Protein AF-A0A969N3I2-F1 (afdb_monomer_lite)

Sequence (211 aa):
MARRVLAAWGMAAEQVQAIPELNLSDVLVRQLQEQPGLLVIDNVESLLNQAGKWQNPLYQQFLQQWIEVGAQSKLLLTSRERPILEARRTRWYSLKQGLSAAEGAALLRDLGIWGEAAELEALVNQVGGYPLSLMLVAGLLLAEEEPDPQVCYLSRYGNLFQIRGLHRGETKPASSRCLAGVLLAFLQSFSTFWLKSVCFVEPLMLRLRQH

Secondary structure (DSSP, 8-state):
-HHHHHHHTT--HHHHHHS-GGGHHHHHHHHHHHS-EEEEE--GGGGB-TTS-BSSHHHHHHHHHHHHH-TTEEEEEE-SS------TTEEEE-------HHHHHHHHHHTT-B--HHHHHHHHHHTTT-HHHHHHHHHHHHHHHTT--BGGGGGGG--GGG-----TTSPPPTTHHHHHHHHHHHHHH-SS---SSEEEE----------

Structure (mmCIF, N/CA/C/O backbone):
data_AF-A0A969N3I2-F1
#
_entry.id   AF-A0A969N3I2-F1
#
loop_
_atom_site.group_PDB
_atom_site.id
_atom_site.type_symbol
_atom_site.label_atom_id
_atom_site.label_alt_id
_atom_site.label_comp_id
_atom_site.label_asym_id
_atom_site.label_entity_id
_atom_site.label_seq_id
_atom_site.pdbx_PDB_ins_code
_atom_site.Cartn_x
_atom_site.Cartn_y
_atom_site.Cartn_z
_atom_site.occupancy
_atom_site.B_iso_or_equiv
_atom_site.auth_seq_id
_atom_site.auth_comp_id
_atom_site.auth_asym_id
_atom_site.auth_atom_id
_atom_site.pdbx_PDB_model_num
ATOM 1 N N . MET A 1 1 ? -17.154 10.043 7.467 1.00 67.19 1 MET A N 1
ATOM 2 C CA . MET A 1 1 ? -16.660 8.720 7.010 1.00 67.19 1 MET A CA 1
ATOM 3 C C . MET A 1 1 ? -17.455 7.572 7.629 1.00 67.19 1 MET A C 1
ATOM 5 O O . MET A 1 1 ? -18.054 6.830 6.867 1.00 67.19 1 MET A O 1
ATOM 9 N N . ALA A 1 2 ? -17.552 7.474 8.964 1.00 78.31 2 ALA A N 1
ATOM 10 C CA . ALA A 1 2 ? -18.275 6.399 9.667 1.00 78.31 2 ALA A CA 1
ATOM 11 C C . ALA A 1 2 ? -19.700 6.141 9.142 1.00 78.31 2 ALA A C 1
ATOM 13 O O . ALA A 1 2 ? -20.037 5.013 8.813 1.00 78.31 2 ALA A O 1
ATOM 14 N N . ARG A 1 3 ? -20.502 7.194 8.937 1.00 86.12 3 ARG A N 1
ATOM 15 C CA . ARG A 1 3 ? -21.862 7.076 8.375 1.00 86.12 3 ARG A CA 1
ATOM 16 C C . ARG A 1 3 ? -21.910 6.382 7.009 1.00 86.12 3 ARG A C 1
ATOM 18 O O . ARG A 1 3 ? -22.778 5.554 6.773 1.00 86.12 3 ARG A O 1
ATOM 25 N N . ARG A 1 4 ? -20.955 6.675 6.118 1.00 83.06 4 ARG A N 1
ATOM 26 C CA . ARG A 1 4 ? -20.873 6.020 4.800 1.00 83.06 4 ARG A CA 1
ATOM 27 C C . ARG A 1 4 ? -20.579 4.527 4.935 1.00 83.06 4 ARG A C 1
ATOM 29 O O . ARG A 1 4 ? -21.131 3.744 4.176 1.00 83.06 4 ARG A O 1
ATOM 36 N N . VAL A 1 5 ? -19.733 4.153 5.894 1.00 81.69 5 VAL A N 1
ATOM 37 C CA . VAL A 1 5 ? -19.396 2.750 6.173 1.00 81.69 5 VAL A CA 1
ATOM 38 C C . VAL A 1 5 ? -20.607 2.011 6.746 1.00 81.69 5 VAL A C 1
ATOM 40 O O . VAL A 1 5 ? -20.968 0.962 6.232 1.00 81.69 5 VAL A O 1
ATOM 43 N N . LEU A 1 6 ? -21.293 2.599 7.733 1.00 86.06 6 LEU A N 1
ATOM 44 C CA . LEU A 1 6 ? -22.510 2.022 8.316 1.00 86.06 6 LEU A CA 1
ATOM 45 C C . LEU A 1 6 ? -23.614 1.820 7.266 1.00 86.06 6 LEU A C 1
ATOM 47 O O . LEU A 1 6 ? -24.240 0.765 7.230 1.00 86.06 6 LEU A O 1
ATOM 51 N N . ALA A 1 7 ? -23.808 2.795 6.372 1.00 85.62 7 ALA A N 1
ATOM 52 C CA . ALA A 1 7 ? -24.753 2.669 5.264 1.00 85.62 7 ALA A CA 1
ATOM 53 C C . ALA A 1 7 ? -24.346 1.563 4.273 1.00 85.62 7 ALA A C 1
ATOM 55 O O . ALA A 1 7 ? -25.189 0.786 3.833 1.00 85.62 7 ALA A O 1
ATOM 56 N N . ALA A 1 8 ? -23.053 1.447 3.949 1.00 82.94 8 ALA A N 1
ATOM 57 C CA . ALA A 1 8 ? -22.543 0.385 3.079 1.00 82.94 8 ALA A CA 1
ATOM 58 C C . ALA A 1 8 ? -22.698 -1.020 3.690 1.00 82.94 8 ALA A C 1
ATOM 60 O O . ALA A 1 8 ? -22.804 -1.996 2.953 1.00 82.94 8 ALA A O 1
ATOM 61 N N . TRP A 1 9 ? -22.761 -1.126 5.019 1.00 83.06 9 TRP A N 1
ATOM 62 C CA . TRP A 1 9 ? -23.069 -2.365 5.741 1.00 83.06 9 TRP A CA 1
ATOM 63 C C . TRP A 1 9 ? -24.570 -2.620 5.930 1.00 83.06 9 TRP A C 1
ATOM 65 O O . TRP A 1 9 ? -24.957 -3.510 6.681 1.00 83.06 9 TRP A O 1
ATOM 75 N N . GLY A 1 10 ? -25.423 -1.878 5.220 1.00 84.38 10 GLY A N 1
ATOM 76 C CA . GLY A 1 10 ? -26.860 -2.143 5.155 1.00 84.38 10 GLY A CA 1
ATOM 77 C C . GLY A 1 10 ? -27.687 -1.468 6.246 1.00 84.38 10 GLY A C 1
ATOM 78 O O . GLY A 1 10 ? -28.882 -1.739 6.348 1.00 84.38 10 GLY A O 1
ATOM 79 N N . MET A 1 11 ? -27.099 -0.573 7.046 1.00 87.50 11 MET A N 1
ATOM 80 C CA . MET A 1 11 ? -27.869 0.245 7.984 1.00 87.50 11 MET A CA 1
ATOM 81 C C . MET A 1 11 ? -28.681 1.298 7.219 1.00 87.50 11 MET A C 1
ATOM 83 O O . MET A 1 11 ? -28.147 1.989 6.347 1.00 87.50 11 MET A O 1
ATOM 87 N N . ALA A 1 12 ? -29.969 1.437 7.548 1.00 91.00 12 ALA A N 1
ATOM 88 C CA . ALA A 1 12 ? -30.860 2.367 6.856 1.00 91.00 12 ALA A CA 1
ATOM 89 C C . ALA A 1 12 ? -30.370 3.819 6.993 1.00 91.00 12 ALA A C 1
ATOM 91 O O . ALA A 1 12 ? -29.870 4.218 8.048 1.00 91.00 12 ALA A O 1
ATOM 92 N N . ALA A 1 13 ? -30.525 4.629 5.943 1.00 87.69 13 ALA A N 1
ATOM 93 C CA . ALA A 1 13 ? -29.983 5.988 5.897 1.00 87.69 13 ALA A CA 1
ATOM 94 C C . ALA A 1 13 ? -30.512 6.869 7.042 1.00 87.69 13 ALA A C 1
ATOM 96 O O . ALA A 1 13 ? -29.755 7.642 7.630 1.00 87.69 13 ALA A O 1
ATOM 97 N N . GLU A 1 14 ? -31.784 6.707 7.402 1.00 90.75 14 GLU A N 1
ATOM 98 C CA . GLU A 1 14 ? -32.447 7.421 8.492 1.00 90.75 14 GLU A CA 1
ATOM 99 C C . GLU A 1 14 ? -31.851 7.030 9.849 1.00 90.75 14 GLU A C 1
ATOM 101 O O . GLU A 1 14 ? -31.557 7.896 10.673 1.00 90.75 14 GLU A O 1
ATOM 106 N N . GLN A 1 15 ? -31.598 5.733 10.059 1.00 89.44 15 GLN A N 1
ATOM 107 C CA . GLN A 1 15 ? -30.940 5.231 11.267 1.00 89.44 15 GLN A CA 1
ATOM 108 C C . GLN A 1 15 ? -29.519 5.780 11.366 1.00 89.44 15 GLN A C 1
ATOM 110 O O . GLN A 1 15 ? -29.132 6.304 12.406 1.00 89.44 15 GLN A O 1
ATOM 115 N N . VAL A 1 16 ? -28.763 5.730 10.265 1.00 89.50 16 VAL A N 1
ATOM 116 C CA . VAL A 1 16 ? -27.394 6.245 10.214 1.00 89.50 16 VAL A CA 1
ATOM 117 C C . VAL A 1 16 ? -27.353 7.738 10.513 1.00 89.50 16 VAL A C 1
ATOM 119 O O . VAL A 1 16 ? -26.440 8.171 11.210 1.00 89.50 16 VAL A O 1
ATOM 122 N N . GLN A 1 17 ? -28.296 8.537 10.002 1.00 90.12 17 GLN A N 1
ATOM 123 C CA . GLN A 1 17 ? -28.371 9.982 10.254 1.00 90.12 17 GLN A CA 1
ATOM 124 C C . GLN A 1 17 ? -28.786 10.311 11.694 1.00 90.12 17 GLN A C 1
ATOM 126 O O . GLN A 1 17 ? -28.259 11.261 12.271 1.00 90.12 17 GLN A O 1
ATOM 131 N N . ALA A 1 18 ? -29.648 9.494 12.302 1.00 92.62 18 ALA A N 1
ATOM 132 C CA . ALA A 1 18 ? -30.102 9.681 13.678 1.00 92.62 18 ALA A CA 1
ATOM 133 C C . ALA A 1 18 ? -29.013 9.421 14.737 1.00 92.62 18 ALA A C 1
ATOM 135 O O . ALA A 1 18 ? -29.158 9.869 15.874 1.00 92.62 18 ALA A O 1
ATOM 136 N N . ILE A 1 19 ? -27.918 8.726 14.396 1.00 90.12 19 ILE A N 1
ATOM 137 C CA . ILE A 1 19 ? -26.820 8.473 15.342 1.00 90.12 19 ILE A CA 1
ATOM 138 C C . ILE A 1 19 ? -26.131 9.803 15.702 1.00 90.12 19 ILE A C 1
ATOM 140 O O . ILE A 1 19 ? -25.622 10.487 14.802 1.00 90.12 19 ILE A O 1
ATOM 144 N N . PRO A 1 20 ? -26.059 10.178 16.995 1.00 89.38 20 PRO A N 1
ATOM 145 C CA . PRO A 1 20 ? -25.274 11.326 17.436 1.00 89.38 20 PRO A CA 1
ATOM 146 C C . PRO A 1 20 ? -23.802 11.154 17.065 1.00 89.38 20 PRO A C 1
ATOM 148 O O . PRO A 1 20 ? -23.267 10.054 17.166 1.00 89.38 20 PRO A O 1
ATOM 151 N N . GLU A 1 21 ? -23.123 12.236 16.682 1.00 82.94 21 GLU A N 1
ATOM 152 C CA . GLU A 1 21 ? -21.722 12.171 16.231 1.00 82.94 21 GLU A CA 1
ATOM 153 C C . GLU A 1 21 ? -20.802 11.502 17.268 1.00 82.94 21 GLU A C 1
ATOM 155 O O . GLU A 1 21 ? -19.953 10.689 16.913 1.00 82.94 21 GLU A O 1
ATOM 160 N N . LEU A 1 22 ? -21.048 11.770 18.555 1.00 83.44 22 LEU A N 1
ATOM 161 C CA . LEU A 1 22 ? -20.322 11.189 19.690 1.00 83.44 22 LEU A CA 1
ATOM 162 C C . LEU A 1 22 ? -20.496 9.667 19.827 1.00 83.44 22 LEU A C 1
ATOM 164 O O . LEU A 1 22 ? -19.649 9.022 20.427 1.00 83.44 22 LEU A O 1
ATOM 168 N N . ASN A 1 23 ? -21.560 9.095 19.256 1.00 87.19 23 ASN A N 1
ATOM 169 C CA . ASN A 1 23 ? -21.879 7.668 19.358 1.00 87.19 23 ASN A CA 1
ATOM 170 C C . ASN A 1 23 ? -21.481 6.885 18.095 1.00 87.19 23 ASN A C 1
ATOM 172 O O . ASN A 1 23 ? -21.647 5.666 18.044 1.00 87.19 23 ASN A O 1
ATOM 176 N N . LE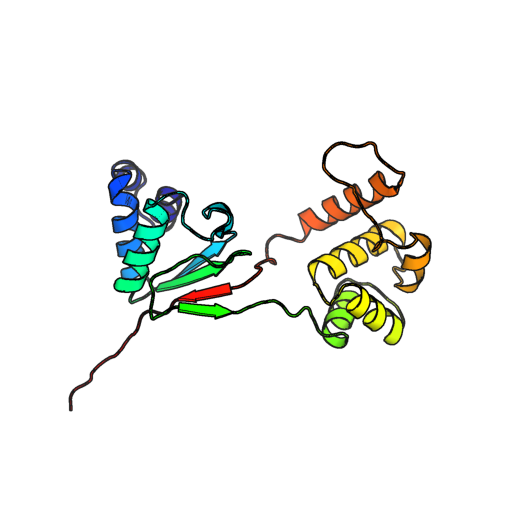U A 1 24 ? -20.988 7.558 17.046 1.00 85.50 24 LEU A N 1
ATOM 177 C CA . LEU A 1 24 ? -20.649 6.898 15.781 1.00 85.50 24 LEU A CA 1
ATOM 178 C C . LEU A 1 24 ? -19.523 5.874 15.934 1.00 85.50 24 LEU A C 1
ATOM 180 O O . LEU A 1 24 ? -19.566 4.845 15.260 1.00 85.50 24 LEU A O 1
ATOM 184 N N . SER A 1 25 ? -18.532 6.141 16.791 1.00 83.62 25 SER A N 1
ATOM 185 C CA . SER A 1 25 ? -17.437 5.205 17.069 1.00 83.62 25 SER A CA 1
ATOM 186 C C . SER A 1 25 ? -17.969 3.901 17.650 1.00 83.62 25 SER A C 1
ATOM 188 O O . SER A 1 25 ? -17.662 2.835 17.124 1.00 83.62 25 SER A O 1
ATOM 190 N N . ASP A 1 26 ? -18.837 3.987 18.656 1.00 86.25 26 ASP A N 1
ATOM 191 C CA . ASP A 1 26 ? -19.381 2.826 19.358 1.00 86.25 26 ASP A CA 1
ATOM 192 C C . ASP A 1 26 ? -20.229 1.954 18.429 1.00 86.25 26 ASP A C 1
ATOM 194 O O . ASP A 1 26 ? -20.102 0.728 18.420 1.00 86.25 26 ASP A O 1
ATOM 198 N N . VAL A 1 27 ? -21.079 2.580 17.607 1.00 88.06 27 VAL A N 1
ATOM 199 C CA . VAL A 1 27 ? -21.900 1.855 16.627 1.00 88.06 27 VAL A CA 1
ATOM 200 C C . VAL A 1 27 ? -21.018 1.178 15.579 1.00 88.06 27 VAL A C 1
ATOM 202 O O . VAL A 1 27 ? -21.249 0.018 15.241 1.00 88.06 27 VAL A O 1
ATOM 205 N N . LEU A 1 28 ? -19.981 1.867 15.094 1.00 86.94 28 LEU A N 1
ATOM 206 C CA . LEU A 1 28 ? -19.048 1.305 14.120 1.00 86.94 28 LEU A CA 1
ATOM 207 C C . LEU A 1 28 ? -18.261 0.123 14.700 1.00 86.94 28 LEU A C 1
ATOM 209 O O . LEU A 1 28 ? -18.103 -0.891 14.023 1.00 86.94 28 LEU A O 1
ATOM 213 N N . VAL A 1 29 ? -17.818 0.221 15.956 1.00 87.12 29 VAL A N 1
ATOM 214 C CA . VAL A 1 29 ? -17.147 -0.875 16.665 1.00 87.12 29 VAL A CA 1
ATOM 215 C C . VAL A 1 29 ? -18.076 -2.077 16.802 1.00 87.12 29 VAL A C 1
ATOM 217 O O . VAL A 1 29 ? -17.659 -3.179 16.462 1.00 87.12 29 VAL A O 1
ATOM 220 N N . ARG A 1 30 ? -19.339 -1.891 17.210 1.00 86.12 30 ARG A N 1
ATOM 221 C CA . ARG A 1 30 ? -20.311 -2.998 17.305 1.00 86.12 30 ARG A CA 1
ATOM 222 C C . ARG A 1 30 ? -20.517 -3.705 15.970 1.00 86.12 30 ARG A C 1
ATOM 224 O O . ARG A 1 30 ? -20.457 -4.927 15.912 1.00 86.12 30 ARG A O 1
ATOM 231 N N . GLN A 1 31 ? -20.675 -2.949 14.886 1.00 85.44 31 GLN A N 1
ATOM 232 C CA . GLN A 1 31 ? -20.799 -3.542 13.551 1.00 85.44 31 GLN A CA 1
ATOM 233 C C . GLN A 1 31 ? -19.555 -4.355 13.163 1.00 85.44 31 GLN A C 1
ATOM 235 O O . GLN A 1 31 ? -19.669 -5.466 12.649 1.00 85.44 31 GLN A O 1
ATOM 240 N N . LEU A 1 32 ? -18.361 -3.855 13.494 1.00 84.38 32 LEU A N 1
ATOM 241 C CA . LEU A 1 32 ? -17.099 -4.574 13.303 1.00 84.38 32 LEU A CA 1
ATOM 242 C C . LEU A 1 32 ? -16.957 -5.822 14.196 1.00 84.38 32 LEU A C 1
ATOM 244 O O . LEU A 1 32 ? -16.134 -6.688 13.897 1.00 84.38 32 LEU A O 1
ATOM 248 N N . GLN A 1 33 ? -17.706 -5.935 15.294 1.00 84.75 33 GLN A N 1
ATOM 249 C CA . GLN A 1 33 ? -17.711 -7.133 16.142 1.00 84.75 33 GLN A CA 1
ATOM 250 C C . GLN A 1 33 ? -18.630 -8.232 15.613 1.00 84.75 33 GLN A C 1
ATOM 252 O O . GLN A 1 33 ? -18.349 -9.410 15.821 1.00 84.75 33 GLN A O 1
ATOM 257 N N . GLU A 1 34 ? -19.732 -7.854 14.973 1.00 83.06 34 GLU A N 1
ATOM 258 C CA . GLU A 1 34 ? -20.754 -8.785 14.491 1.00 83.06 34 GLU A CA 1
ATOM 259 C C . GLU A 1 34 ? -20.384 -9.400 13.133 1.00 83.06 34 GLU A C 1
ATOM 261 O O . GLU A 1 34 ? -20.818 -10.505 12.812 1.00 83.06 34 GLU A O 1
ATOM 266 N N . GLN A 1 35 ? -19.555 -8.706 12.350 1.00 76.44 35 GLN A N 1
ATOM 267 C CA . GLN A 1 35 ? -19.238 -9.059 10.968 1.00 76.44 35 GLN A CA 1
ATOM 268 C C . GLN A 1 35 ? -17.753 -9.439 10.823 1.00 76.44 35 GLN A C 1
ATOM 270 O O . GLN A 1 35 ? -16.881 -8.616 11.127 1.00 76.44 35 GLN A O 1
ATOM 275 N N . PRO A 1 36 ? -17.416 -10.641 10.314 1.00 82.38 36 PRO A N 1
ATOM 276 C CA . PRO A 1 36 ? -16.048 -10.929 9.917 1.00 82.38 36 PRO A CA 1
ATOM 277 C C . PRO A 1 36 ? -15.668 -10.070 8.709 1.00 82.38 36 PRO A C 1
ATOM 279 O O . PRO A 1 36 ? -16.330 -10.096 7.674 1.00 82.38 36 PRO A O 1
ATOM 282 N N . GLY A 1 37 ? -14.589 -9.302 8.828 1.00 80.62 37 GLY A N 1
ATOM 283 C CA . GLY A 1 37 ? -14.186 -8.377 7.772 1.00 80.62 37 GLY A CA 1
ATOM 284 C C . GLY A 1 37 ? -12.810 -7.767 7.993 1.00 80.62 37 GLY A C 1
ATOM 285 O O . GLY A 1 37 ? -12.292 -7.760 9.109 1.00 80.62 37 GLY A O 1
ATOM 286 N N . LEU A 1 38 ? -12.216 -7.258 6.914 1.00 85.44 38 LEU A N 1
ATOM 287 C CA . LEU A 1 38 ? -10.973 -6.491 6.944 1.00 85.44 38 LEU A CA 1
ATOM 288 C C . LEU A 1 38 ? -11.300 -5.014 6.722 1.00 85.44 38 LEU A C 1
ATOM 290 O O . LEU A 1 38 ? -11.726 -4.634 5.634 1.00 85.44 38 LEU A O 1
ATOM 294 N N . LEU A 1 39 ? -11.080 -4.181 7.738 1.00 84.69 39 LEU A N 1
ATOM 295 C CA . LEU A 1 39 ? -11.126 -2.731 7.587 1.00 84.69 39 LEU A CA 1
ATOM 296 C C . LEU A 1 39 ? -9.719 -2.230 7.258 1.00 84.69 39 LEU A C 1
ATOM 298 O O . LEU A 1 39 ? -8.790 -2.451 8.031 1.00 84.69 39 LEU A O 1
ATOM 302 N N . VAL A 1 40 ? -9.565 -1.555 6.120 1.00 86.81 40 VAL A N 1
ATOM 303 C CA . VAL A 1 40 ? -8.308 -0.908 5.726 1.00 86.81 40 VAL A CA 1
ATOM 304 C C . VAL A 1 40 ? -8.468 0.599 5.881 1.00 86.81 40 VAL A C 1
ATOM 306 O O . VAL A 1 40 ? -9.376 1.188 5.296 1.00 86.81 40 VAL A O 1
ATOM 309 N N . ILE A 1 41 ? -7.599 1.217 6.676 1.00 86.25 41 ILE A N 1
ATOM 310 C CA . ILE A 1 41 ? -7.512 2.671 6.810 1.00 86.25 41 ILE A CA 1
ATOM 311 C C . ILE A 1 41 ? -6.178 3.097 6.226 1.00 86.25 41 ILE A C 1
ATOM 313 O O . ILE A 1 41 ? -5.125 2.800 6.797 1.00 86.25 41 ILE A O 1
ATOM 317 N N . ASP A 1 42 ? -6.257 3.787 5.094 1.00 86.50 42 ASP A N 1
ATOM 318 C CA . ASP A 1 42 ? -5.084 4.299 4.409 1.00 86.50 42 ASP A CA 1
ATOM 319 C C . ASP A 1 42 ? -4.707 5.712 4.842 1.00 86.50 42 ASP A C 1
ATOM 321 O O . ASP A 1 42 ? -5.567 6.511 5.222 1.00 86.50 42 ASP A O 1
ATOM 325 N N . ASN A 1 43 ? -3.410 6.009 4.758 1.00 87.62 43 ASN A N 1
ATOM 326 C CA . ASN A 1 43 ? -2.830 7.327 4.964 1.00 87.62 43 ASN A CA 1
ATOM 327 C C . ASN A 1 43 ? -3.156 7.896 6.358 1.00 87.62 43 ASN A C 1
ATOM 329 O O . ASN A 1 43 ? -3.580 9.050 6.512 1.00 87.62 43 ASN A O 1
ATOM 333 N N . VAL A 1 44 ? -2.992 7.060 7.389 1.00 89.31 44 VAL A N 1
ATOM 334 C CA . VAL A 1 44 ? -3.302 7.394 8.788 1.00 89.31 44 VAL A CA 1
ATOM 335 C C . VAL A 1 44 ? -2.486 8.581 9.280 1.00 89.31 44 VAL A C 1
ATOM 337 O O . VAL A 1 44 ? -2.964 9.308 10.147 1.00 89.31 44 VAL A O 1
ATOM 340 N N . GLU A 1 45 ? -1.317 8.854 8.703 1.00 88.12 45 GLU A N 1
ATOM 341 C CA . GLU A 1 45 ? -0.504 10.018 9.046 1.00 88.12 45 GLU A CA 1
ATOM 342 C C . GLU A 1 45 ? -1.248 11.347 8.935 1.00 88.12 45 GLU A C 1
ATOM 344 O O . GLU A 1 45 ? -0.985 12.271 9.701 1.00 88.12 45 GLU A O 1
ATOM 349 N N . SER A 1 46 ? -2.237 11.427 8.041 1.00 88.62 46 SER A N 1
ATOM 350 C CA . SER A 1 46 ? -3.093 12.607 7.893 1.00 88.62 46 SER A CA 1
ATOM 351 C C . SER A 1 46 ? -3.908 12.917 9.154 1.00 88.62 46 SER A C 1
ATOM 353 O O . SER A 1 46 ? -4.326 14.056 9.358 1.00 88.62 46 SER A O 1
ATOM 355 N N . LEU A 1 47 ? -4.105 11.916 10.016 1.00 89.81 47 LEU A N 1
ATOM 356 C CA . LEU A 1 47 ? -4.818 12.000 11.289 1.00 89.81 47 LEU A CA 1
ATOM 357 C C . LEU A 1 47 ? -3.873 12.208 12.482 1.00 89.81 47 LEU A C 1
ATOM 359 O O . LEU A 1 47 ? -4.337 12.383 13.613 1.00 89.81 47 LEU A O 1
ATOM 363 N N . LEU A 1 48 ? -2.559 12.188 12.247 1.00 89.56 48 LEU A N 1
ATOM 364 C CA . LEU A 1 48 ? -1.522 12.293 13.266 1.00 89.56 48 LEU A CA 1
ATOM 365 C C . LEU A 1 48 ? -0.816 13.643 13.180 1.00 89.56 48 LEU A C 1
ATOM 367 O O . LEU A 1 48 ? -0.736 14.262 12.124 1.00 89.56 48 LEU A O 1
ATOM 371 N N . ASN A 1 49 ? -0.294 14.121 14.301 1.00 88.44 49 ASN A N 1
ATOM 372 C CA . ASN A 1 49 ? 0.696 15.186 14.288 1.00 88.44 49 ASN A CA 1
ATOM 373 C C . ASN A 1 49 ? 2.097 14.611 14.005 1.00 88.44 49 ASN A C 1
ATOM 375 O O . ASN A 1 49 ? 2.296 13.397 13.979 1.00 88.44 49 ASN A O 1
ATOM 379 N N . GLN A 1 50 ? 3.096 15.484 13.861 1.00 82.19 50 GLN A N 1
ATOM 380 C CA . GLN A 1 50 ? 4.487 15.084 13.589 1.00 82.19 50 GLN A CA 1
ATOM 381 C C . GLN A 1 50 ? 5.106 14.179 14.671 1.00 82.19 50 GLN A C 1
ATOM 383 O O . GLN A 1 50 ? 6.090 13.496 14.414 1.00 82.19 50 GLN A O 1
ATOM 388 N N . ALA A 1 51 ? 4.531 14.153 15.878 1.00 85.38 51 ALA A N 1
ATOM 389 C CA . ALA A 1 51 ? 4.950 13.269 16.962 1.00 85.38 51 ALA A CA 1
ATOM 390 C C . ALA A 1 51 ? 4.204 11.917 16.964 1.00 85.38 51 ALA A C 1
ATOM 392 O O . ALA A 1 51 ? 4.342 11.150 17.914 1.00 85.38 51 ALA A O 1
ATOM 393 N N . GLY A 1 52 ? 3.378 11.632 15.949 1.00 83.88 52 GLY A N 1
ATOM 394 C CA . GLY A 1 52 ? 2.588 10.402 15.854 1.00 83.88 52 GLY A CA 1
ATOM 395 C C . GLY A 1 52 ? 1.388 10.349 16.807 1.00 83.88 52 GLY A C 1
ATOM 396 O O . GLY A 1 52 ? 0.818 9.276 17.011 1.00 83.88 52 GLY A O 1
ATOM 397 N N . LYS A 1 53 ? 0.998 11.480 17.415 1.00 88.31 53 LYS A N 1
ATOM 398 C CA . LYS A 1 53 ? -0.207 11.572 18.255 1.00 88.31 53 LYS A CA 1
ATOM 399 C C . LYS A 1 53 ? -1.418 11.933 17.410 1.00 88.31 53 LYS A C 1
ATOM 401 O O . LYS A 1 53 ? -1.319 12.756 16.504 1.00 88.31 53 LYS A O 1
ATOM 406 N N . TRP A 1 54 ? -2.566 11.377 17.764 1.00 89.44 54 TRP A N 1
ATOM 407 C CA . TRP A 1 54 ? -3.842 11.676 17.124 1.00 89.44 54 TRP A CA 1
ATOM 408 C C . TRP A 1 54 ? -4.197 13.156 17.256 1.00 89.44 54 TRP A C 1
ATOM 410 O O . TRP A 1 54 ? -4.192 13.707 18.356 1.00 89.44 54 TRP A O 1
ATOM 420 N N . GLN A 1 55 ? -4.515 13.799 16.132 1.00 89.62 55 GLN A N 1
ATOM 421 C CA . GLN A 1 55 ? -4.981 15.188 16.119 1.00 89.62 55 GLN A CA 1
ATOM 422 C C . GLN A 1 55 ? -6.424 15.301 16.627 1.00 89.62 55 GLN A C 1
ATOM 424 O O . GLN A 1 55 ? -6.786 16.292 17.254 1.00 89.62 55 GLN A O 1
ATOM 429 N N . ASN A 1 56 ? -7.242 14.273 16.375 1.00 87.38 56 ASN A N 1
ATOM 430 C CA . ASN A 1 56 ? -8.603 14.168 16.887 1.00 87.38 56 ASN A CA 1
ATOM 431 C C . ASN A 1 56 ? -8.722 12.925 17.797 1.00 87.38 56 ASN A C 1
ATOM 433 O O . ASN A 1 56 ? -8.547 11.804 17.304 1.00 87.38 56 ASN A O 1
ATOM 437 N N . PRO A 1 57 ? -9.053 13.103 19.093 1.00 84.50 57 PRO A N 1
ATOM 438 C CA . PRO A 1 57 ? -9.200 12.008 20.053 1.00 84.50 57 PRO A CA 1
ATOM 439 C C . PRO A 1 57 ? -10.215 10.933 19.650 1.00 84.50 57 PRO A C 1
ATOM 441 O O . PRO A 1 57 ? -10.046 9.782 20.039 1.00 84.50 57 PRO A O 1
ATOM 444 N N . LEU A 1 58 ? -11.230 11.265 18.843 1.00 83.06 58 LEU A N 1
ATOM 445 C CA . LEU A 1 58 ? -12.252 10.305 18.410 1.00 83.06 58 LEU A CA 1
ATOM 446 C C . LEU A 1 58 ? -11.656 9.144 17.600 1.00 83.06 58 LEU A C 1
ATOM 448 O O . LEU A 1 58 ? -12.104 8.008 17.734 1.00 83.06 58 LEU A O 1
ATOM 452 N N . TYR A 1 59 ? -10.616 9.396 16.794 1.00 86.44 59 TYR A N 1
ATOM 453 C CA . TYR A 1 59 ? -9.932 8.324 16.060 1.00 86.44 59 TYR A CA 1
ATOM 454 C C . TYR A 1 59 ? -9.145 7.413 16.996 1.00 86.44 59 TYR A C 1
ATOM 456 O O . TYR A 1 59 ? -9.177 6.194 16.839 1.00 86.44 59 TYR A O 1
ATOM 464 N N . GLN A 1 60 ? -8.478 7.997 17.993 1.00 86.00 60 GLN A N 1
ATOM 465 C CA . GLN A 1 60 ? -7.773 7.225 19.007 1.00 86.00 60 GLN A CA 1
ATOM 466 C C . GLN A 1 60 ? -8.743 6.340 19.792 1.00 86.00 60 GLN A C 1
ATOM 468 O O . GLN A 1 60 ? -8.482 5.150 19.944 1.00 86.00 60 GLN A O 1
ATOM 473 N N . GLN A 1 61 ? -9.866 6.908 20.239 1.00 85.12 61 GLN A N 1
ATOM 474 C CA . GLN A 1 61 ? -10.898 6.196 20.990 1.00 85.12 61 GLN A CA 1
ATOM 475 C C . GLN A 1 61 ? -11.491 5.049 20.177 1.00 85.12 61 GLN A C 1
ATOM 477 O O . GLN A 1 61 ? -11.512 3.926 20.664 1.00 85.12 61 GLN A O 1
ATOM 482 N N . PHE A 1 62 ? -11.883 5.295 18.924 1.00 86.94 62 PHE A N 1
ATOM 483 C CA . PHE A 1 62 ? -12.386 4.248 18.033 1.00 86.94 62 PHE A CA 1
ATOM 484 C C . PHE A 1 62 ? -11.401 3.074 17.907 1.00 86.94 62 PHE A C 1
ATOM 486 O O . PHE A 1 62 ? -11.787 1.915 18.053 1.00 86.94 62 PHE A O 1
ATOM 493 N N . LEU A 1 63 ? -10.119 3.366 17.663 1.00 86.88 63 LEU A N 1
ATOM 494 C CA . LEU A 1 63 ? -9.097 2.331 17.511 1.00 86.88 63 LEU A CA 1
ATOM 495 C C . LEU A 1 63 ? -8.842 1.578 18.815 1.00 86.88 63 LEU A C 1
ATOM 497 O O . LEU A 1 63 ? -8.725 0.357 18.787 1.00 86.88 63 LEU A O 1
ATOM 501 N N . GLN A 1 64 ? -8.771 2.284 19.945 1.00 85.19 64 GLN A N 1
ATOM 502 C CA . GLN A 1 64 ? -8.604 1.670 21.263 1.00 85.19 64 GLN A CA 1
ATOM 503 C C . GLN A 1 64 ? -9.787 0.757 21.600 1.00 85.19 64 GLN A C 1
ATOM 505 O O . GLN A 1 64 ? -9.575 -0.411 21.919 1.00 85.19 64 GLN A O 1
ATOM 510 N N . GLN A 1 65 ? -11.018 1.241 21.424 1.00 85.06 65 GLN A N 1
ATOM 511 C CA . GLN A 1 65 ? -12.233 0.451 21.622 1.00 85.06 65 GLN A CA 1
ATOM 512 C C . GLN A 1 65 ? -12.228 -0.800 20.740 1.00 85.06 65 GLN A C 1
ATOM 514 O O . GLN A 1 65 ? -12.436 -1.907 21.231 1.00 85.06 65 GLN A O 1
ATOM 519 N N . TRP A 1 66 ? -11.929 -0.659 19.445 1.00 86.00 66 TRP A N 1
ATOM 520 C CA . TRP A 1 66 ? -11.865 -1.801 18.537 1.00 86.00 66 TRP A CA 1
ATOM 521 C C . TRP A 1 66 ? -10.777 -2.810 18.937 1.00 86.00 66 TRP A C 1
ATOM 523 O O . TRP A 1 66 ? -11.024 -4.013 18.921 1.00 86.00 66 TRP A O 1
ATOM 533 N N . ILE A 1 67 ? -9.593 -2.351 19.350 1.00 82.38 67 ILE A N 1
ATOM 534 C CA . ILE A 1 67 ? -8.490 -3.215 19.810 1.00 82.38 67 ILE A CA 1
ATOM 535 C C . ILE A 1 67 ? -8.902 -4.061 21.019 1.00 82.38 67 ILE A C 1
ATOM 537 O O . ILE A 1 67 ? -8.501 -5.224 21.132 1.00 82.38 67 ILE A O 1
ATOM 541 N N . GLU A 1 68 ? -9.678 -3.478 21.929 1.00 80.56 68 GLU A N 1
ATOM 542 C CA . GLU A 1 68 ? -10.150 -4.153 23.134 1.00 80.56 68 GLU A CA 1
ATOM 543 C C . GLU A 1 68 ? -11.213 -5.210 22.822 1.00 80.56 68 GLU A C 1
ATOM 545 O O . GLU A 1 68 ? -11.194 -6.291 23.416 1.00 80.56 68 GLU A O 1
ATOM 550 N N . VAL A 1 69 ? -12.116 -4.927 21.877 1.00 77.56 69 VAL A N 1
ATOM 551 C CA . VAL A 1 69 ? -13.377 -5.675 21.747 1.00 77.56 69 VAL A CA 1
ATOM 552 C C . VAL A 1 69 ? -13.605 -6.355 20.386 1.00 77.56 69 VAL A C 1
ATOM 554 O O . VAL A 1 69 ? -14.557 -7.121 20.242 1.00 77.56 69 VAL A O 1
ATOM 557 N N . GLY A 1 70 ? -12.756 -6.116 19.385 1.00 63.66 70 GLY A N 1
ATOM 558 C CA . GLY A 1 70 ? -12.985 -6.409 17.962 1.00 63.66 70 GLY A CA 1
ATOM 559 C C . GLY A 1 70 ? -12.892 -7.875 17.527 1.00 63.66 70 GLY A C 1
ATOM 560 O O . GLY A 1 70 ? -12.253 -8.156 16.533 1.00 63.66 70 GLY A O 1
ATOM 561 N N . ALA A 1 71 ? -13.516 -8.823 18.225 1.00 66.94 71 ALA A N 1
ATOM 562 C CA . ALA A 1 71 ? -13.259 -10.268 18.125 1.00 66.94 71 ALA A CA 1
ATOM 563 C C . ALA A 1 71 ? -13.383 -10.950 16.735 1.00 66.94 71 ALA A C 1
ATOM 565 O O . ALA A 1 71 ? -12.829 -12.038 16.574 1.00 66.94 71 ALA A O 1
ATOM 566 N N . GLN A 1 72 ? -14.102 -10.370 15.762 1.00 79.75 72 GLN A N 1
ATOM 567 C CA . GLN A 1 72 ? -14.395 -11.012 14.463 1.00 79.75 72 GLN A CA 1
ATOM 568 C C . GLN A 1 72 ? -13.777 -10.312 13.247 1.00 79.75 72 GLN A C 1
ATOM 570 O O . GLN A 1 72 ? -13.624 -10.939 12.200 1.00 79.75 72 GLN A O 1
ATOM 575 N N . SER A 1 73 ? -13.387 -9.042 13.361 1.00 85.69 73 SER A N 1
ATOM 576 C CA . SER A 1 73 ? -12.786 -8.285 12.260 1.00 85.69 73 SER A CA 1
ATOM 577 C C . SER A 1 73 ? -11.274 -8.145 12.422 1.00 85.69 73 SER A C 1
ATOM 579 O O . SER A 1 73 ? -10.695 -8.410 13.475 1.00 85.69 73 SER A O 1
ATOM 581 N N . LYS A 1 74 ? -10.610 -7.728 11.347 1.00 85.94 74 LYS A N 1
ATOM 582 C CA . LYS A 1 74 ? -9.191 -7.377 11.311 1.00 85.94 74 LYS A CA 1
ATOM 583 C C . LYS A 1 74 ? -9.054 -5.936 10.847 1.00 85.94 74 LYS A C 1
ATOM 585 O O . LYS A 1 74 ? -9.797 -5.491 9.973 1.00 85.94 74 LYS A O 1
ATOM 590 N N . LEU A 1 75 ? -8.089 -5.225 11.416 1.00 85.94 75 LEU A N 1
ATOM 591 C CA . LEU A 1 75 ? -7.803 -3.845 11.055 1.00 85.94 75 LEU A CA 1
ATOM 592 C C . LEU A 1 75 ? -6.409 -3.748 10.442 1.00 85.94 75 LEU A C 1
ATOM 594 O O . LEU A 1 75 ? -5.429 -4.233 11.017 1.00 85.94 75 LEU A O 1
ATOM 598 N N . LEU A 1 76 ? -6.351 -3.109 9.278 1.00 88.00 76 LEU A N 1
ATOM 599 C CA . LEU A 1 76 ? -5.137 -2.790 8.552 1.00 88.00 76 LEU A CA 1
ATOM 600 C C . LEU A 1 76 ? -4.972 -1.277 8.499 1.00 88.00 76 LEU A C 1
ATOM 602 O O . LEU A 1 76 ? -5.787 -0.586 7.897 1.00 88.00 76 LEU A O 1
ATOM 606 N N . LEU A 1 77 ? -3.924 -0.764 9.127 1.00 88.44 77 LEU A N 1
ATOM 607 C CA . LEU A 1 77 ? -3.591 0.655 9.080 1.00 88.44 77 LEU A CA 1
ATOM 608 C C .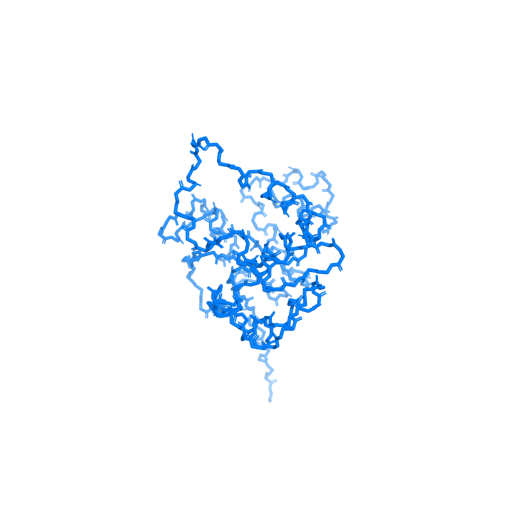 LEU A 1 77 ? -2.362 0.847 8.217 1.00 88.44 77 LEU A C 1
ATOM 610 O O . LEU A 1 77 ? -1.394 0.103 8.375 1.00 88.44 77 LEU A O 1
ATOM 614 N N . THR A 1 78 ? -2.358 1.865 7.370 1.00 87.94 78 THR A N 1
ATOM 615 C CA . THR A 1 78 ? -1.163 2.216 6.606 1.00 87.94 78 THR A CA 1
ATOM 616 C C . THR A 1 78 ? -0.769 3.647 6.832 1.00 87.94 78 THR A C 1
ATOM 618 O O . THR A 1 78 ? -1.615 4.528 6.988 1.00 87.94 78 THR A O 1
ATOM 621 N N . SER A 1 79 ? 0.537 3.839 6.995 1.00 86.69 79 SER A N 1
ATOM 622 C CA . SER A 1 79 ? 1.059 5.100 7.489 1.00 86.69 79 SER A CA 1
ATOM 623 C C . SER A 1 79 ? 2.538 5.284 7.191 1.00 86.69 79 SER A C 1
ATOM 625 O O . SER A 1 79 ? 3.336 4.346 7.303 1.00 86.69 79 SER A O 1
ATOM 627 N N . ARG A 1 80 ? 2.942 6.519 6.894 1.00 83.62 80 ARG A N 1
ATOM 628 C CA . ARG A 1 80 ? 4.364 6.904 6.877 1.00 83.62 80 ARG A CA 1
ATOM 629 C C . ARG A 1 80 ? 4.930 7.025 8.290 1.00 83.62 80 ARG A C 1
ATOM 631 O O . ARG A 1 80 ? 6.028 6.536 8.555 1.00 83.62 80 ARG A O 1
ATOM 638 N N . GLU A 1 81 ? 4.171 7.622 9.201 1.00 83.62 81 GLU A N 1
ATOM 639 C CA . GLU A 1 81 ? 4.521 7.799 10.607 1.00 83.62 81 GLU A CA 1
ATOM 640 C C . GLU A 1 81 ? 3.858 6.725 11.470 1.00 83.62 81 GLU A C 1
ATOM 642 O O . GLU A 1 81 ? 2.709 6.342 11.259 1.00 83.62 81 GLU A O 1
ATOM 647 N N . ARG A 1 82 ? 4.556 6.233 12.493 1.00 83.38 82 ARG A N 1
ATOM 648 C CA . ARG A 1 82 ? 3.977 5.247 13.411 1.00 83.38 82 ARG A CA 1
ATOM 649 C C . ARG A 1 82 ? 3.025 5.946 14.397 1.00 83.38 82 ARG A C 1
ATOM 651 O O . ARG A 1 82 ? 3.524 6.714 15.221 1.00 83.38 82 ARG A O 1
ATOM 658 N N . PRO A 1 83 ? 1.705 5.671 14.392 1.00 85.00 83 PRO A N 1
ATOM 659 C CA . PRO A 1 83 ? 0.818 6.172 15.431 1.00 85.00 83 PRO A CA 1
ATOM 660 C C . PRO A 1 83 ? 1.179 5.572 16.786 1.00 85.00 83 PRO A C 1
ATOM 662 O O . PRO A 1 83 ? 1.512 4.387 16.908 1.00 85.00 83 PRO A O 1
ATOM 665 N N . ILE A 1 84 ? 1.058 6.395 17.821 1.00 83.75 84 ILE A N 1
ATOM 666 C CA . ILE A 1 84 ? 1.170 5.946 19.203 1.00 83.75 84 ILE A CA 1
ATOM 667 C C . ILE A 1 84 ? -0.153 5.270 19.579 1.00 83.75 84 ILE A C 1
ATOM 669 O O . ILE A 1 84 ? -1.199 5.915 19.659 1.00 83.75 84 ILE A O 1
ATOM 673 N N . LEU A 1 85 ? -0.101 3.953 19.777 1.00 78.88 85 LEU A N 1
ATOM 674 C CA . LEU A 1 85 ? -1.229 3.131 20.209 1.00 78.88 85 LEU A CA 1
ATOM 675 C C . LEU A 1 85 ? -0.823 2.336 21.451 1.00 78.88 85 LEU A C 1
ATOM 677 O O . LEU A 1 85 ? 0.180 1.622 21.440 1.00 78.88 85 LEU A O 1
ATOM 681 N N . GLU A 1 86 ? -1.625 2.427 22.509 1.00 69.69 86 GLU A N 1
ATOM 682 C CA . GLU A 1 86 ? -1.434 1.693 23.767 1.00 69.69 86 GLU A CA 1
ATOM 683 C C . GLU A 1 86 ? -1.962 0.256 23.655 1.00 69.69 86 GLU A C 1
ATOM 685 O O . GLU A 1 86 ? -2.847 -0.175 24.386 1.00 69.69 86 GLU A O 1
ATOM 690 N N . ALA A 1 87 ? -1.458 -0.498 22.680 1.00 64.94 87 ALA A N 1
ATOM 691 C CA . ALA A 1 87 ? -2.040 -1.780 22.314 1.00 64.94 87 ALA A CA 1
ATOM 692 C C . ALA A 1 87 ? -1.010 -2.908 22.330 1.00 64.94 87 ALA A C 1
ATOM 694 O O . ALA A 1 87 ? -0.107 -2.968 21.494 1.00 64.94 87 ALA A O 1
ATOM 695 N N . ARG A 1 88 ? -1.211 -3.874 23.239 1.00 60.38 88 ARG A N 1
ATOM 696 C CA . ARG A 1 88 ? -0.390 -5.096 23.343 1.00 60.38 88 ARG A CA 1
ATOM 697 C C . ARG A 1 88 ? -0.526 -6.039 22.132 1.00 60.38 88 ARG A C 1
ATOM 699 O O . ARG A 1 88 ? 0.266 -6.964 22.009 1.00 60.38 88 ARG A O 1
ATOM 706 N N . ARG A 1 89 ? -1.519 -5.831 21.253 1.00 70.38 89 ARG A N 1
ATOM 707 C CA . ARG A 1 89 ? -1.912 -6.745 20.156 1.00 70.38 89 ARG A CA 1
ATOM 708 C C . ARG A 1 89 ? -1.745 -6.141 18.749 1.00 70.38 89 ARG A C 1
ATOM 710 O O . ARG A 1 89 ? -2.555 -6.397 17.865 1.00 70.38 89 ARG A O 1
ATOM 717 N N . THR A 1 90 ? -0.709 -5.329 18.531 1.00 76.31 90 THR A N 1
ATOM 718 C CA . THR A 1 90 ? -0.410 -4.737 17.210 1.00 76.31 90 THR A CA 1
ATOM 719 C C . THR A 1 90 ? 0.850 -5.348 16.602 1.00 76.31 90 THR A C 1
ATOM 721 O O . THR A 1 90 ? 1.852 -5.541 17.291 1.00 76.31 90 THR A O 1
ATOM 724 N N . ARG A 1 91 ? 0.814 -5.648 15.301 1.00 83.62 91 ARG A N 1
ATOM 725 C CA . ARG A 1 91 ? 1.980 -6.054 14.508 1.00 83.62 91 ARG A CA 1
ATOM 726 C C . ARG A 1 91 ? 2.304 -4.974 13.492 1.00 83.62 91 ARG A C 1
ATOM 728 O O . ARG A 1 91 ? 1.434 -4.515 12.761 1.00 83.62 91 ARG A O 1
ATOM 735 N N . TRP A 1 92 ? 3.574 -4.604 13.428 1.00 84.19 92 TRP A N 1
ATOM 736 C CA . TRP A 1 92 ? 4.064 -3.551 12.548 1.00 84.19 92 TRP A CA 1
ATOM 737 C C . TRP A 1 92 ? 4.912 -4.161 11.439 1.00 84.19 92 TRP A C 1
ATOM 739 O O . TRP A 1 92 ? 5.961 -4.737 11.724 1.00 84.19 92 TRP A O 1
ATOM 749 N N . TYR A 1 93 ? 4.480 -4.006 10.187 1.00 84.38 93 TYR A N 1
ATOM 750 C CA . TYR A 1 93 ? 5.241 -4.433 9.017 1.00 84.38 93 TYR A CA 1
ATOM 751 C C . TYR A 1 93 ? 5.845 -3.215 8.325 1.00 84.38 93 TYR A C 1
ATOM 753 O O . TYR A 1 93 ? 5.163 -2.381 7.727 1.00 84.38 93 TYR A O 1
ATOM 761 N N . SER A 1 94 ? 7.164 -3.107 8.444 1.00 81.88 94 SER A N 1
ATOM 762 C CA . SER A 1 94 ? 7.940 -2.021 7.866 1.00 81.88 94 SER A CA 1
ATOM 763 C C . SER A 1 94 ? 8.293 -2.340 6.414 1.00 81.88 94 SER A C 1
ATOM 765 O O . SER A 1 94 ? 9.178 -3.154 6.163 1.00 81.88 94 SER A O 1
ATOM 767 N N . LEU A 1 95 ? 7.681 -1.635 5.463 1.00 81.19 95 LEU A N 1
ATOM 768 C CA . LEU A 1 95 ? 7.993 -1.736 4.031 1.00 81.19 95 LEU A CA 1
ATOM 769 C C . LEU A 1 95 ? 9.134 -0.777 3.657 1.00 81.19 95 LEU A C 1
ATOM 771 O O . LEU A 1 95 ? 8.959 0.158 2.880 1.00 81.19 95 LEU A O 1
ATOM 775 N N . LYS A 1 96 ? 10.295 -0.957 4.300 1.00 75.62 96 LYS A N 1
ATOM 776 C CA . LYS A 1 96 ? 11.493 -0.124 4.068 1.00 75.62 96 LYS A CA 1
ATOM 777 C C . LYS A 1 96 ? 12.318 -0.586 2.875 1.00 75.62 96 LYS A C 1
ATOM 779 O O . LYS A 1 96 ? 13.074 0.204 2.326 1.00 75.62 96 LYS A O 1
ATOM 784 N N . GLN A 1 97 ? 12.214 -1.864 2.537 1.00 80.81 97 GLN A N 1
ATOM 785 C CA . GLN A 1 97 ? 12.957 -2.457 1.439 1.00 80.81 97 GLN A CA 1
ATOM 786 C C . GLN A 1 97 ? 12.141 -2.273 0.161 1.00 80.81 97 GLN A C 1
ATOM 788 O O . GLN A 1 97 ? 10.936 -2.531 0.155 1.00 80.81 97 GLN A O 1
ATOM 793 N N . GLY A 1 98 ? 12.791 -1.767 -0.885 1.00 85.06 98 GLY A N 1
ATOM 794 C CA . GLY A 1 98 ? 12.261 -1.848 -2.238 1.00 85.06 98 GLY A CA 1
ATOM 795 C C . GLY A 1 98 ? 12.327 -3.281 -2.764 1.00 85.06 98 GLY A C 1
ATOM 796 O O . GLY A 1 98 ? 12.776 -4.193 -2.069 1.00 85.06 98 GLY A O 1
ATOM 797 N N . LEU A 1 99 ? 11.891 -3.462 -4.004 1.00 90.44 99 LEU A N 1
ATOM 798 C CA . LEU A 1 99 ? 12.094 -4.698 -4.748 1.00 90.44 99 LEU A CA 1
ATOM 799 C C . LEU A 1 99 ? 13.590 -4.997 -4.872 1.00 90.44 99 LEU A C 1
ATOM 801 O O . LEU A 1 99 ? 14.408 -4.083 -5.013 1.00 90.44 99 LEU A O 1
ATOM 805 N N . 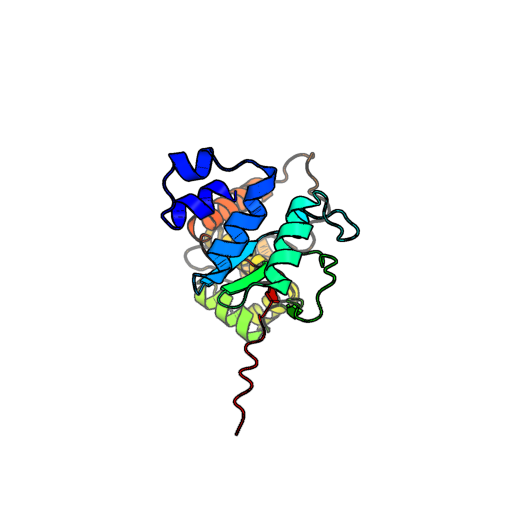SER A 1 100 ? 13.944 -6.279 -4.860 1.00 94.75 100 SER A N 1
ATOM 806 C CA . SER A 1 100 ? 15.279 -6.707 -5.273 1.00 94.75 100 SER A CA 1
ATOM 807 C C . SER A 1 100 ? 15.545 -6.336 -6.737 1.00 94.75 100 SER A C 1
ATOM 809 O O . SER A 1 100 ? 14.617 -6.088 -7.510 1.00 94.75 100 SER A O 1
ATOM 811 N N . ALA A 1 101 ? 16.819 -6.330 -7.137 1.00 95.69 101 ALA A N 1
ATOM 812 C CA . ALA A 1 101 ? 17.220 -6.056 -8.518 1.00 95.69 101 ALA A CA 1
ATOM 813 C C . ALA A 1 101 ? 16.468 -6.950 -9.524 1.00 95.69 101 ALA A C 1
ATOM 815 O O . ALA A 1 101 ? 15.911 -6.450 -10.500 1.00 95.69 101 ALA A O 1
ATOM 816 N N . ALA A 1 102 ? 16.363 -8.248 -9.221 1.00 95.00 102 ALA A N 1
ATOM 817 C CA . ALA A 1 102 ? 15.659 -9.220 -10.051 1.00 95.00 102 ALA A CA 1
ATOM 818 C C . ALA A 1 102 ? 14.141 -8.962 -10.117 1.00 95.00 102 ALA A C 1
ATOM 820 O O . ALA A 1 102 ? 13.569 -8.959 -11.206 1.00 95.00 102 ALA A O 1
ATOM 821 N N . GLU A 1 103 ? 13.487 -8.704 -8.978 1.00 95.44 103 GLU A N 1
ATOM 822 C CA . GLU A 1 103 ? 12.046 -8.398 -8.933 1.00 95.44 103 GLU A CA 1
ATOM 823 C C . GLU A 1 103 ? 11.717 -7.086 -9.653 1.00 95.44 103 GLU A C 1
ATOM 825 O O . GLU A 1 103 ? 10.736 -7.004 -10.388 1.00 95.44 103 GLU A O 1
ATOM 830 N N . GLY A 1 104 ? 12.545 -6.054 -9.477 1.00 95.00 104 GLY A N 1
ATOM 831 C CA . GLY A 1 104 ? 12.368 -4.779 -10.164 1.00 95.00 104 GLY A CA 1
ATOM 832 C C . GLY A 1 104 ? 12.611 -4.885 -11.671 1.00 95.00 104 GLY A C 1
ATOM 833 O O . GLY A 1 104 ? 11.881 -4.270 -12.444 1.00 95.00 104 GLY A O 1
ATOM 834 N N . ALA A 1 105 ? 13.588 -5.688 -12.105 1.00 96.62 105 ALA A N 1
ATOM 835 C CA . ALA A 1 105 ? 13.843 -5.933 -13.522 1.00 96.62 105 ALA A CA 1
ATOM 836 C C . ALA A 1 105 ? 12.692 -6.717 -14.168 1.00 96.62 105 ALA A C 1
ATOM 838 O O . ALA A 1 105 ? 12.316 -6.429 -15.302 1.00 96.62 105 ALA A O 1
ATOM 839 N N . ALA A 1 106 ? 12.103 -7.674 -13.442 1.00 96.00 106 ALA A N 1
ATOM 840 C CA . ALA A 1 106 ? 10.885 -8.356 -13.868 1.00 96.00 106 ALA A CA 1
ATOM 841 C C . ALA A 1 106 ? 9.711 -7.372 -14.002 1.00 96.00 106 ALA A C 1
ATOM 843 O O . ALA A 1 106 ? 9.085 -7.331 -15.055 1.00 96.00 106 ALA A O 1
ATOM 844 N N . LEU A 1 107 ? 9.494 -6.503 -13.005 1.00 94.12 107 LEU A N 1
ATOM 845 C CA . LEU A 1 107 ? 8.466 -5.459 -13.074 1.00 94.12 107 LEU A CA 1
ATOM 846 C C . LEU A 1 107 ? 8.645 -4.546 -14.298 1.00 94.12 107 LEU A C 1
ATOM 848 O O . LEU A 1 107 ? 7.672 -4.234 -14.972 1.00 94.12 107 LEU A O 1
ATOM 852 N N . LEU A 1 108 ? 9.870 -4.107 -14.599 1.00 95.62 108 LEU A N 1
ATOM 853 C CA . LEU A 1 108 ? 10.136 -3.261 -15.768 1.00 95.62 108 LEU A CA 1
ATOM 854 C C . LEU A 1 108 ? 9.786 -3.970 -17.084 1.00 95.62 108 LEU A C 1
ATOM 856 O O . LEU A 1 108 ? 9.158 -3.358 -17.945 1.00 95.62 108 LEU A O 1
ATOM 860 N N . ARG A 1 109 ? 10.119 -5.260 -17.215 1.00 95.75 109 ARG A N 1
ATOM 861 C CA . ARG A 1 109 ? 9.742 -6.064 -18.389 1.00 95.75 109 ARG A CA 1
ATOM 862 C C . ARG A 1 109 ? 8.232 -6.242 -18.504 1.00 95.75 109 ARG A C 1
ATOM 864 O O . ARG A 1 109 ? 7.696 -6.102 -19.598 1.00 95.75 109 ARG A O 1
ATOM 871 N N . ASP A 1 110 ? 7.546 -6.487 -17.389 1.00 95.44 110 ASP A N 1
ATOM 872 C CA . ASP A 1 110 ? 6.082 -6.593 -17.354 1.00 95.44 110 ASP A CA 1
ATOM 873 C C . ASP A 1 110 ? 5.401 -5.267 -17.739 1.00 95.44 110 ASP A C 1
ATOM 875 O O . ASP A 1 110 ? 4.316 -5.266 -18.318 1.00 95.44 110 ASP A O 1
ATOM 879 N N . LEU A 1 111 ? 6.056 -4.133 -17.467 1.00 92.38 111 LEU A N 1
ATOM 880 C CA . LEU A 1 111 ? 5.641 -2.800 -17.918 1.00 92.38 111 LEU A CA 1
ATOM 881 C C . LEU A 1 111 ? 6.006 -2.512 -19.387 1.00 92.38 111 LEU A C 1
ATOM 883 O O . LEU A 1 111 ? 5.751 -1.410 -19.863 1.00 92.38 111 LEU A O 1
ATOM 887 N N . GLY A 1 112 ? 6.592 -3.473 -20.104 1.00 94.06 112 GLY A N 1
ATOM 888 C CA . GLY A 1 112 ? 6.971 -3.338 -21.509 1.00 94.06 112 GLY A CA 1
ATOM 889 C C . GLY A 1 112 ? 8.288 -2.602 -21.742 1.00 94.06 112 GLY A C 1
ATOM 890 O O . GLY A 1 112 ? 8.532 -2.183 -22.867 1.00 94.06 112 GLY A O 1
ATOM 891 N N . ILE A 1 113 ? 9.126 -2.432 -20.714 1.00 96.06 113 ILE A N 1
ATOM 892 C CA . ILE A 1 113 ? 10.446 -1.802 -20.831 1.00 96.06 113 ILE A CA 1
ATOM 893 C C . ILE A 1 113 ? 11.509 -2.854 -21.140 1.00 96.06 113 ILE A C 1
ATOM 895 O O . ILE A 1 113 ? 11.645 -3.856 -20.430 1.00 96.06 113 ILE A O 1
ATOM 899 N N . TRP A 1 114 ? 12.305 -2.591 -22.172 1.00 95.75 114 TRP A N 1
ATOM 900 C CA . TRP A 1 114 ? 13.328 -3.503 -22.678 1.00 95.75 114 TRP A CA 1
ATOM 901 C C . TRP A 1 114 ? 14.746 -3.032 -22.332 1.00 95.75 114 TRP A C 1
ATOM 903 O O . TRP A 1 114 ? 14.972 -1.884 -21.947 1.00 95.75 114 TRP A O 1
ATOM 913 N N . GLY A 1 115 ? 15.707 -3.948 -22.417 1.00 95.00 115 GLY A N 1
ATOM 914 C CA . GLY A 1 115 ? 17.120 -3.685 -22.157 1.00 95.00 115 GLY A CA 1
ATOM 915 C C . GLY A 1 115 ? 17.856 -4.937 -21.693 1.00 95.00 115 GLY A C 1
ATOM 916 O O . GLY A 1 115 ? 17.241 -5.969 -21.389 1.00 95.00 115 GLY A O 1
ATOM 917 N N . GLU A 1 116 ? 19.180 -4.841 -21.611 1.00 95.69 116 GLU A N 1
ATOM 918 C CA . GLU A 1 116 ? 19.996 -5.927 -21.074 1.00 95.69 116 GLU A CA 1
ATOM 919 C C . GLU A 1 116 ? 19.697 -6.145 -19.585 1.00 95.69 116 GLU A C 1
ATOM 921 O O . GLU A 1 116 ? 19.363 -5.215 -18.845 1.00 95.69 116 GLU A O 1
ATOM 926 N N . ALA A 1 117 ? 19.842 -7.385 -19.106 1.00 94.44 117 ALA A N 1
ATOM 927 C CA . ALA A 1 117 ? 19.536 -7.714 -17.709 1.00 94.44 117 ALA A CA 1
ATOM 928 C C . ALA A 1 117 ? 20.321 -6.834 -16.718 1.00 94.44 117 ALA A C 1
ATOM 930 O O . ALA A 1 117 ? 19.752 -6.338 -15.747 1.00 94.44 117 ALA A O 1
ATOM 931 N N . ALA A 1 118 ? 21.596 -6.570 -17.015 1.00 95.62 118 ALA A N 1
ATOM 932 C CA . ALA A 1 118 ? 22.446 -5.706 -16.203 1.00 95.62 118 ALA A CA 1
ATOM 933 C C . ALA A 1 118 ? 21.971 -4.241 -16.182 1.00 95.62 118 ALA A C 1
ATOM 935 O O . ALA A 1 118 ? 22.104 -3.575 -15.157 1.00 95.62 118 ALA A O 1
ATOM 936 N N . GLU A 1 119 ? 21.400 -3.734 -17.278 1.00 95.38 119 GLU A N 1
ATOM 937 C CA . GLU A 1 119 ? 20.893 -2.357 -17.364 1.00 95.38 119 GLU A CA 1
ATOM 938 C C . GLU A 1 119 ? 19.610 -2.187 -16.548 1.00 95.38 119 GLU A C 1
ATOM 940 O O . GLU A 1 119 ? 19.474 -1.227 -15.786 1.00 95.38 119 GLU A O 1
ATOM 945 N N . LEU A 1 120 ? 18.694 -3.154 -16.659 1.00 96.62 120 LEU A N 1
ATOM 946 C CA . LEU A 1 120 ? 17.458 -3.191 -15.878 1.00 96.62 120 LEU A CA 1
ATOM 947 C C . LEU A 1 120 ? 17.767 -3.256 -14.376 1.00 96.62 120 LEU A C 1
ATOM 949 O O . LEU A 1 120 ? 17.242 -2.464 -13.596 1.00 96.62 120 LEU A O 1
ATOM 953 N N . GLU A 1 121 ? 18.661 -4.154 -13.963 1.00 97.06 121 GLU A N 1
ATOM 954 C CA . GLU A 1 121 ? 19.066 -4.283 -12.560 1.00 97.06 121 GLU A CA 1
ATOM 955 C C . GLU A 1 121 ? 19.801 -3.038 -12.043 1.00 97.06 121 GLU A C 1
ATOM 957 O O . GLU A 1 121 ? 19.570 -2.607 -10.908 1.00 97.06 121 GLU A O 1
ATOM 962 N N . ALA A 1 122 ? 20.652 -2.416 -12.867 1.00 94.62 122 ALA A N 1
ATOM 963 C CA . ALA A 1 122 ? 21.323 -1.168 -12.516 1.00 94.62 122 ALA A CA 1
ATOM 964 C C . ALA A 1 122 ? 20.316 -0.037 -12.264 1.00 94.62 122 ALA A C 1
ATOM 966 O O . ALA A 1 122 ? 20.429 0.660 -11.252 1.00 94.62 122 ALA A O 1
ATOM 967 N N . LEU A 1 123 ? 19.298 0.101 -13.120 1.00 93.50 123 LEU A N 1
ATOM 968 C CA . LEU A 1 123 ? 18.216 1.065 -12.930 1.00 93.50 123 LEU A CA 1
ATOM 969 C C . LEU A 1 123 ? 17.447 0.803 -11.627 1.00 93.50 123 LEU A C 1
ATOM 971 O O . LEU A 1 123 ? 17.187 1.734 -10.862 1.00 93.50 123 LEU A O 1
ATOM 975 N N . VAL A 1 124 ? 17.115 -0.459 -11.340 1.00 94.44 124 VAL A N 1
ATOM 976 C CA . VAL A 1 124 ? 16.411 -0.841 -10.105 1.00 94.44 124 VAL A CA 1
ATOM 977 C C . VAL A 1 124 ? 17.211 -0.446 -8.872 1.00 94.44 124 VAL A C 1
ATOM 979 O O . VAL A 1 124 ? 16.671 0.193 -7.966 1.00 94.44 124 VAL A O 1
ATOM 982 N N . ASN A 1 125 ? 18.507 -0.746 -8.860 1.00 93.81 125 ASN A N 1
ATOM 983 C CA . ASN A 1 125 ? 19.396 -0.362 -7.769 1.00 93.81 125 ASN A CA 1
ATOM 984 C C . ASN A 1 125 ? 19.524 1.162 -7.643 1.00 93.81 125 ASN A C 1
ATOM 986 O O . ASN A 1 125 ? 19.493 1.694 -6.532 1.00 93.81 125 ASN A O 1
ATOM 990 N N . GLN A 1 126 ? 19.600 1.878 -8.768 1.00 90.56 126 GLN A N 1
ATOM 991 C CA . GLN A 1 126 ? 19.696 3.337 -8.796 1.00 90.56 126 GLN A CA 1
ATOM 992 C C . GLN A 1 126 ? 18.477 4.019 -8.159 1.00 90.56 126 GLN A C 1
ATOM 994 O O . GLN A 1 126 ? 18.631 5.034 -7.478 1.00 90.56 126 GLN A O 1
ATOM 999 N N . VAL A 1 127 ? 17.278 3.451 -8.322 1.00 87.56 127 VAL A N 1
ATOM 1000 C CA . VAL A 1 127 ? 16.050 3.961 -7.687 1.00 87.56 127 VAL A CA 1
ATOM 1001 C C . VAL A 1 127 ? 15.738 3.317 -6.337 1.00 87.56 127 VAL A C 1
ATOM 1003 O O . VAL A 1 127 ? 14.656 3.542 -5.792 1.00 87.56 127 VAL A O 1
ATOM 1006 N N . GLY A 1 128 ? 16.651 2.511 -5.789 1.00 86.00 128 GLY A N 1
ATOM 1007 C CA . GLY A 1 128 ? 16.478 1.820 -4.509 1.00 86.00 128 GLY A CA 1
ATOM 1008 C C . GLY A 1 128 ? 15.366 0.766 -4.508 1.00 86.00 128 GLY A C 1
ATOM 1009 O O . GLY A 1 128 ? 14.800 0.477 -3.455 1.00 86.00 128 GLY A O 1
ATOM 1010 N N . GLY A 1 129 ? 14.999 0.242 -5.680 1.00 88.44 129 GLY A N 1
ATOM 1011 C CA . GLY A 1 129 ? 13.957 -0.771 -5.836 1.00 88.44 129 GLY A CA 1
ATOM 1012 C C . GLY A 1 129 ? 12.535 -0.277 -5.573 1.00 88.44 129 GLY A C 1
ATOM 1013 O O . GLY A 1 129 ? 11.621 -1.090 -5.477 1.00 88.44 129 GLY A O 1
ATOM 1014 N N . TYR A 1 130 ? 12.303 1.032 -5.421 1.00 86.75 130 TYR A N 1
ATOM 1015 C CA . TYR A 1 130 ? 10.966 1.542 -5.115 1.00 86.75 130 TYR A CA 1
ATOM 1016 C C . TYR A 1 130 ? 10.027 1.384 -6.321 1.00 86.75 130 TYR A C 1
ATOM 1018 O O . TYR A 1 130 ? 10.261 2.035 -7.345 1.00 86.75 130 TYR A O 1
ATOM 1026 N N . PRO A 1 131 ? 8.919 0.618 -6.202 1.00 88.75 131 PRO A N 1
ATOM 1027 C CA . PRO A 1 131 ? 8.023 0.378 -7.333 1.00 88.75 131 PRO A CA 1
ATOM 1028 C C . PRO A 1 131 ? 7.491 1.667 -7.971 1.00 88.75 131 PRO A C 1
ATOM 1030 O O . PRO A 1 131 ? 7.369 1.737 -9.185 1.00 88.75 131 PRO A O 1
ATOM 1033 N N . LEU A 1 132 ? 7.240 2.723 -7.181 1.00 85.25 132 LEU A N 1
ATOM 1034 C CA . LEU A 1 132 ? 6.701 3.984 -7.705 1.00 85.25 132 LEU A CA 1
ATOM 1035 C C . LEU A 1 132 ? 7.704 4.641 -8.647 1.00 85.25 132 LEU A C 1
ATOM 1037 O O . LEU A 1 132 ? 7.337 5.116 -9.713 1.00 85.25 132 LEU A O 1
ATOM 1041 N N . SER A 1 133 ? 8.973 4.652 -8.243 1.00 88.12 133 SER A N 1
ATOM 1042 C CA . SER A 1 133 ? 10.058 5.217 -9.034 1.00 88.12 133 SER A CA 1
ATOM 1043 C C . SER A 1 133 ? 10.232 4.442 -10.337 1.00 88.12 133 SER A C 1
ATOM 1045 O O . SER A 1 133 ? 10.331 5.058 -11.392 1.00 88.12 133 SER A O 1
ATOM 1047 N N . LEU A 1 134 ? 10.200 3.106 -10.273 1.00 89.69 134 LEU A N 1
ATOM 1048 C CA . LEU A 1 134 ? 10.269 2.242 -11.455 1.00 89.69 134 LEU A CA 1
ATOM 1049 C C . LEU A 1 134 ? 9.118 2.514 -12.426 1.00 89.69 134 LEU A C 1
ATOM 1051 O O . LEU A 1 134 ? 9.356 2.683 -13.616 1.00 89.69 134 LEU A O 1
ATOM 1055 N N . MET A 1 135 ? 7.891 2.638 -11.918 1.00 88.12 135 MET A N 1
ATOM 1056 C CA . MET A 1 135 ? 6.721 2.942 -12.746 1.00 88.12 135 MET A CA 1
ATOM 1057 C C . MET A 1 135 ? 6.795 4.338 -13.378 1.00 88.12 135 MET A C 1
ATOM 1059 O O . MET A 1 135 ? 6.372 4.508 -14.515 1.00 88.12 135 MET A O 1
ATOM 1063 N N . LEU A 1 136 ? 7.337 5.340 -12.676 1.00 86.06 136 LEU A N 1
ATOM 1064 C CA . LEU A 1 136 ? 7.526 6.682 -13.241 1.00 86.06 136 LEU A CA 1
ATOM 1065 C C . LEU A 1 136 ? 8.557 6.682 -14.375 1.00 86.06 136 LEU A C 1
ATOM 1067 O O . LEU A 1 136 ? 8.346 7.332 -15.395 1.00 86.06 136 LEU A O 1
ATOM 1071 N N . VAL A 1 137 ? 9.657 5.944 -14.203 1.00 90.00 137 VAL A N 1
ATOM 1072 C CA . VAL A 1 137 ? 10.684 5.787 -15.240 1.00 90.00 137 VAL A CA 1
ATOM 1073 C C . VAL A 1 137 ? 10.131 5.020 -16.443 1.00 90.00 137 VAL A C 1
ATOM 1075 O O . VAL A 1 137 ? 10.323 5.451 -17.576 1.00 90.00 137 VAL A O 1
ATOM 1078 N N . ALA A 1 138 ? 9.396 3.931 -16.206 1.00 90.69 138 ALA A N 1
ATOM 1079 C CA . ALA A 1 138 ? 8.737 3.172 -17.264 1.00 90.69 138 ALA A CA 1
ATOM 1080 C C . ALA A 1 138 ? 7.731 4.037 -18.037 1.00 90.69 138 ALA A C 1
ATOM 1082 O O . ALA A 1 138 ? 7.768 4.081 -19.261 1.00 90.69 138 ALA A O 1
ATOM 1083 N N . GLY A 1 139 ? 6.888 4.795 -17.330 1.00 87.06 139 GLY A N 1
ATOM 1084 C CA . GLY A 1 139 ? 5.928 5.704 -17.954 1.00 87.06 139 GLY A CA 1
ATOM 1085 C C . GLY A 1 139 ? 6.588 6.775 -18.826 1.00 87.06 139 GLY A C 1
ATOM 1086 O O . GLY A 1 139 ? 6.030 7.139 -19.856 1.00 87.06 139 GLY A O 1
ATOM 1087 N N . LEU A 1 140 ? 7.776 7.260 -18.447 1.00 87.44 140 LEU A N 1
ATOM 1088 C CA . LEU A 1 140 ? 8.543 8.194 -19.274 1.00 87.44 140 LEU A CA 1
ATOM 1089 C C . LEU A 1 140 ? 9.015 7.531 -20.572 1.00 87.44 140 LEU A C 1
ATOM 1091 O O . LEU A 1 140 ? 8.820 8.093 -21.643 1.00 87.44 140 LEU A O 1
ATOM 1095 N N . LEU A 1 141 ? 9.620 6.345 -20.476 1.00 89.94 141 LEU A N 1
ATOM 1096 C CA . LEU A 1 141 ? 10.126 5.620 -21.644 1.00 89.94 141 LEU A CA 1
ATOM 1097 C C . LEU A 1 141 ? 9.000 5.226 -22.601 1.00 89.94 141 LEU A C 1
ATOM 1099 O O . LEU A 1 141 ? 9.141 5.409 -23.802 1.00 89.94 141 LEU A O 1
ATOM 1103 N N . LEU A 1 142 ? 7.866 4.753 -22.084 1.00 90.31 142 LEU A N 1
ATOM 1104 C CA . LEU A 1 142 ? 6.696 4.440 -22.909 1.00 90.31 142 LEU A CA 1
ATOM 1105 C C . LEU A 1 142 ? 6.173 5.678 -23.648 1.00 90.31 142 LEU A C 1
ATOM 1107 O O . LEU A 1 142 ? 5.825 5.602 -24.819 1.00 90.31 142 LEU A O 1
ATOM 1111 N N . ALA A 1 143 ? 6.143 6.836 -22.986 1.00 86.50 143 ALA A N 1
ATOM 1112 C CA . ALA A 1 143 ? 5.614 8.054 -23.592 1.00 86.50 143 ALA A CA 1
ATOM 1113 C C . ALA A 1 143 ? 6.514 8.635 -24.695 1.00 86.50 143 ALA A C 1
ATOM 1115 O O . ALA A 1 143 ? 6.003 9.262 -25.622 1.00 86.50 143 ALA A O 1
ATOM 1116 N N . GLU A 1 144 ? 7.833 8.476 -24.579 1.00 88.31 144 GLU A N 1
ATOM 1117 C CA . GLU A 1 144 ? 8.797 9.193 -25.423 1.00 88.31 144 GLU A CA 1
ATOM 1118 C C . GLU A 1 144 ? 9.567 8.277 -26.394 1.00 88.31 144 GLU A C 1
ATOM 1120 O O . GLU A 1 144 ? 10.137 8.768 -27.366 1.00 88.31 144 GLU A O 1
ATOM 1125 N N . GLU A 1 145 ? 9.592 6.962 -26.156 1.00 90.50 145 GLU A N 1
ATOM 1126 C CA . GLU A 1 145 ? 10.430 6.003 -26.895 1.00 90.50 145 GLU A CA 1
ATOM 1127 C C . GLU A 1 145 ? 9.632 4.831 -27.500 1.00 90.50 145 GLU A C 1
ATOM 1129 O O . GLU A 1 145 ? 10.217 3.880 -28.020 1.00 90.50 145 GLU A O 1
ATOM 1134 N N . GLU A 1 146 ? 8.294 4.871 -27.478 1.00 82.44 146 GLU A N 1
ATOM 1135 C CA . GLU A 1 146 ? 7.487 3.910 -28.239 1.00 82.44 146 GLU A CA 1
ATOM 1136 C C . GLU A 1 146 ? 7.808 3.975 -29.750 1.00 82.44 146 GLU A C 1
ATOM 1138 O O . GLU A 1 146 ? 8.003 5.061 -30.306 1.00 82.44 146 GLU A O 1
ATOM 1143 N N . PRO A 1 147 ? 7.839 2.825 -30.457 1.00 85.75 147 PRO A N 1
ATOM 1144 C CA . PRO A 1 147 ? 7.440 1.484 -30.010 1.00 85.75 147 PRO A CA 1
ATOM 1145 C C . PRO A 1 147 ? 8.552 0.650 -29.336 1.00 85.75 147 PRO A C 1
ATOM 1147 O O . PRO A 1 147 ? 8.323 -0.525 -29.061 1.00 85.75 147 PRO A O 1
ATOM 1150 N N . ASP A 1 148 ? 9.740 1.209 -29.087 1.00 93.62 148 ASP A N 1
ATOM 1151 C CA . ASP A 1 148 ? 10.916 0.478 -28.582 1.00 93.62 148 ASP A CA 1
ATOM 1152 C C . ASP A 1 148 ? 11.483 1.110 -27.288 1.00 93.62 148 ASP A C 1
ATOM 1154 O O . ASP A 1 148 ? 12.571 1.693 -27.288 1.00 93.62 148 ASP A O 1
ATOM 1158 N N . PRO A 1 149 ? 10.750 1.040 -26.160 1.00 92.25 149 PRO A N 1
ATOM 1159 C CA . PRO A 1 149 ? 11.133 1.693 -24.909 1.00 92.25 149 PRO A CA 1
ATOM 1160 C C . PRO A 1 149 ? 12.291 0.959 -24.207 1.00 92.25 149 PRO A C 1
ATOM 1162 O O . PRO A 1 149 ? 12.089 0.078 -23.367 1.00 92.25 149 PRO A O 1
ATOM 1165 N N . GLN A 1 150 ? 13.525 1.345 -24.536 1.00 95.19 150 GLN A N 1
ATOM 1166 C CA . GLN A 1 150 ? 14.757 0.757 -23.995 1.00 95.19 150 GLN A CA 1
ATOM 1167 C C . GLN A 1 150 ? 15.306 1.540 -22.790 1.00 95.19 150 GLN A C 1
ATOM 1169 O O . GLN A 1 150 ? 15.396 2.770 -22.815 1.00 95.19 150 GLN A O 1
ATOM 1174 N N . VAL A 1 151 ? 15.785 0.840 -21.755 1.00 94.38 151 VAL A N 1
ATOM 1175 C CA . VAL A 1 151 ? 16.413 1.461 -20.567 1.00 94.38 151 VAL A CA 1
ATOM 1176 C C . VAL A 1 151 ? 17.605 2.344 -20.934 1.00 94.38 151 VAL A C 1
ATOM 1178 O O . VAL A 1 151 ? 17.794 3.406 -20.335 1.00 94.38 151 VAL A O 1
ATOM 1181 N N . CYS A 1 152 ? 18.404 1.953 -21.928 1.00 92.62 152 CYS A N 1
ATOM 1182 C CA . CYS A 1 152 ? 19.591 2.707 -22.336 1.00 92.62 152 CYS A CA 1
ATOM 1183 C C . CYS A 1 152 ? 19.261 4.139 -22.814 1.00 92.62 152 CYS A C 1
ATOM 1185 O O . CYS A 1 152 ? 20.097 5.046 -22.703 1.00 92.62 152 CYS A O 1
ATOM 1187 N N . TYR A 1 153 ? 18.022 4.391 -23.256 1.00 92.75 153 TYR A N 1
ATOM 1188 C CA . TYR A 1 153 ? 17.556 5.712 -23.682 1.00 92.75 153 TYR A CA 1
ATOM 1189 C C . TYR A 1 153 ? 17.344 6.687 -22.524 1.00 92.75 153 TYR A C 1
ATOM 1191 O O . TYR A 1 153 ? 17.332 7.895 -22.756 1.00 92.75 153 TYR A O 1
ATOM 1199 N N . LEU A 1 154 ? 17.314 6.223 -21.268 1.00 88.62 154 LEU A N 1
ATOM 1200 C CA . LEU A 1 154 ? 17.252 7.110 -20.099 1.00 88.62 154 LEU A CA 1
ATOM 1201 C C . LEU A 1 154 ? 18.397 8.125 -20.055 1.00 88.62 154 LEU A C 1
ATOM 1203 O O . LEU A 1 154 ? 18.207 9.251 -19.597 1.00 88.62 154 LEU A O 1
ATOM 1207 N N . SER A 1 155 ? 19.564 7.760 -20.593 1.00 87.00 155 SER A N 1
ATOM 1208 C CA . SER A 1 155 ? 20.719 8.655 -20.717 1.00 87.00 155 SER A CA 1
ATOM 1209 C C . SER A 1 155 ? 20.425 9.928 -21.529 1.00 87.00 155 SER A C 1
ATOM 1211 O O . SER A 1 155 ? 21.028 10.970 -21.267 1.00 87.00 155 SER A O 1
ATOM 1213 N N . ARG A 1 156 ? 19.455 9.885 -22.458 1.00 86.75 156 ARG A N 1
ATOM 1214 C CA . ARG A 1 156 ? 19.026 11.030 -23.282 1.00 86.75 156 ARG A CA 1
ATOM 1215 C C . ARG A 1 156 ? 18.312 12.110 -22.471 1.00 86.75 156 ARG A C 1
ATOM 1217 O O . ARG A 1 156 ? 18.375 13.283 -22.827 1.00 86.75 156 ARG A O 1
ATOM 1224 N N . TYR A 1 157 ? 17.687 11.731 -21.358 1.00 83.00 157 TYR A N 1
ATOM 1225 C CA . TYR A 1 157 ? 16.956 12.638 -20.467 1.00 83.00 157 TYR A CA 1
ATOM 1226 C C . TYR A 1 157 ? 17.844 13.218 -19.355 1.00 83.00 157 TYR A C 1
ATOM 1228 O O . TYR A 1 157 ? 17.357 13.876 -18.432 1.00 83.00 157 TYR A O 1
ATOM 1236 N N . GLY A 1 158 ? 19.160 12.995 -19.440 1.00 76.31 158 GLY A N 1
ATOM 1237 C CA . GLY A 1 158 ? 20.119 13.407 -18.424 1.00 76.31 158 GLY A CA 1
ATOM 1238 C C . GLY A 1 158 ? 19.929 12.649 -17.109 1.00 76.31 158 GLY A C 1
ATOM 1239 O O . GLY A 1 158 ? 19.362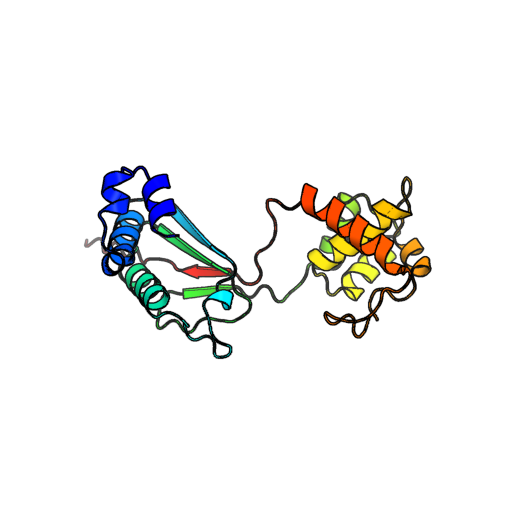 11.559 -17.057 1.00 76.31 158 GLY A O 1
ATOM 1240 N N . ASN A 1 159 ? 20.423 13.218 -16.009 1.00 71.62 159 ASN A N 1
ATOM 1241 C CA . ASN A 1 159 ? 20.293 12.574 -14.707 1.00 71.62 159 ASN A CA 1
ATOM 1242 C C . ASN A 1 159 ? 18.931 12.883 -14.063 1.00 71.62 159 ASN A C 1
ATOM 1244 O O . ASN A 1 159 ? 18.809 13.786 -13.232 1.00 71.62 159 ASN A O 1
ATOM 1248 N N . LEU A 1 160 ? 17.919 12.088 -14.425 1.00 70.56 160 LEU A N 1
ATOM 1249 C CA . LEU A 1 160 ? 16.556 12.149 -13.875 1.00 70.56 160 LEU A CA 1
ATOM 1250 C C . LEU A 1 160 ? 16.510 12.056 -12.338 1.00 70.56 160 LEU A C 1
ATOM 1252 O O . LEU A 1 160 ? 15.569 12.532 -11.708 1.00 70.56 160 LEU A O 1
ATOM 1256 N N . PHE A 1 161 ? 17.549 11.490 -11.720 1.00 67.75 161 PHE A N 1
ATOM 1257 C CA . PHE A 1 161 ? 17.634 11.248 -10.280 1.00 67.75 161 PHE A CA 1
ATOM 1258 C C . PHE A 1 161 ? 18.368 12.360 -9.516 1.00 67.75 161 PHE A C 1
ATOM 1260 O O . PHE A 1 161 ? 18.513 12.284 -8.297 1.00 67.75 161 PHE A O 1
ATOM 1267 N N . GLN A 1 162 ? 18.815 13.413 -10.210 1.00 62.69 162 GLN A N 1
ATOM 1268 C CA . GLN A 1 162 ? 19.471 14.588 -9.622 1.00 62.69 162 GLN A CA 1
ATOM 1269 C C . GLN A 1 162 ? 18.594 15.847 -9.608 1.00 62.69 162 GLN A C 1
ATOM 1271 O O . GLN A 1 162 ? 19.100 16.935 -9.326 1.00 62.69 162 GLN A O 1
ATOM 1276 N N . ILE A 1 163 ? 17.284 15.733 -9.855 1.00 52.38 163 ILE A N 1
ATOM 1277 C CA . ILE A 1 163 ? 16.362 16.874 -9.771 1.00 52.38 163 ILE A CA 1
ATOM 1278 C C . ILE A 1 163 ? 16.275 17.351 -8.310 1.00 52.38 163 ILE A C 1
ATOM 1280 O O . ILE A 1 163 ? 15.468 16.874 -7.513 1.00 52.38 163 ILE A O 1
ATOM 1284 N N . ARG A 1 164 ? 17.128 18.311 -7.942 1.00 38.00 164 ARG A N 1
ATOM 1285 C CA . ARG A 1 164 ? 17.029 19.072 -6.694 1.00 38.00 164 ARG A CA 1
ATOM 1286 C C . ARG A 1 164 ? 16.096 20.263 -6.919 1.00 38.00 164 ARG A C 1
ATOM 1288 O O . ARG A 1 164 ? 16.361 21.088 -7.784 1.00 38.00 164 ARG A O 1
ATOM 1295 N N . GLY A 1 165 ? 15.051 20.384 -6.099 1.00 39.31 165 GLY A N 1
ATOM 1296 C CA . GLY A 1 165 ? 14.421 21.684 -5.833 1.00 39.31 165 GLY A CA 1
ATOM 1297 C C . GLY A 1 165 ? 13.166 22.086 -6.616 1.00 39.31 165 GLY A C 1
ATOM 1298 O O . GLY A 1 165 ? 12.867 23.272 -6.633 1.00 39.31 165 GLY A O 1
ATOM 1299 N N . LEU A 1 166 ? 12.361 21.177 -7.179 1.00 39.09 166 LEU A N 1
ATOM 1300 C CA . LEU A 1 166 ? 10.999 21.548 -7.616 1.00 39.09 166 LEU A CA 1
ATOM 1301 C C . LEU A 1 166 ? 10.031 21.556 -6.421 1.00 39.09 166 LEU A C 1
ATOM 1303 O O . LEU A 1 166 ? 9.102 20.754 -6.323 1.00 39.09 166 LEU A O 1
ATOM 1307 N N . HIS A 1 167 ? 10.277 22.463 -5.476 1.00 37.66 167 HIS A N 1
ATOM 1308 C CA . HIS A 1 167 ? 9.274 22.838 -4.488 1.00 37.66 167 HIS A CA 1
ATOM 1309 C C . HIS A 1 167 ? 8.203 23.705 -5.159 1.00 37.66 167 HIS A C 1
ATOM 1311 O O . HIS A 1 167 ? 8.464 24.459 -6.094 1.00 37.66 167 HIS A O 1
ATOM 1317 N N . ARG A 1 168 ? 6.967 23.548 -4.684 1.00 32.88 168 ARG A N 1
ATOM 1318 C CA . ARG A 1 168 ? 5.758 24.244 -5.132 1.00 32.88 168 ARG A CA 1
ATOM 1319 C C . ARG A 1 168 ? 6.009 25.762 -5.230 1.00 32.88 168 ARG A C 1
ATOM 1321 O O . ARG A 1 168 ? 5.967 26.429 -4.204 1.00 32.88 168 ARG A O 1
ATOM 1328 N N . GLY A 1 169 ? 6.242 26.299 -6.433 1.00 41.53 169 GLY A N 1
ATOM 1329 C CA . GLY A 1 169 ? 6.302 27.754 -6.630 1.00 41.53 169 GLY A CA 1
ATOM 1330 C C . GLY A 1 169 ? 7.155 28.316 -7.770 1.00 41.53 169 GLY A C 1
ATOM 1331 O O . GLY A 1 169 ? 6.932 29.472 -8.105 1.00 41.53 169 GLY A O 1
ATOM 1332 N N . GLU A 1 170 ? 8.069 27.570 -8.400 1.00 36.34 170 GLU A N 1
ATOM 1333 C CA . GLU A 1 170 ? 8.974 28.169 -9.404 1.00 36.34 170 GLU A CA 1
ATOM 1334 C C . GLU A 1 170 ? 8.904 27.539 -10.805 1.00 36.34 170 GLU A C 1
ATOM 1336 O O . GLU A 1 170 ? 8.507 26.390 -11.006 1.00 36.34 170 GLU A O 1
ATOM 1341 N N . THR A 1 171 ? 9.206 28.387 -11.790 1.00 43.09 171 THR A N 1
ATOM 1342 C CA . THR A 1 171 ? 8.888 28.297 -13.220 1.00 43.09 171 THR A CA 1
ATOM 1343 C C . THR A 1 171 ? 9.484 27.092 -13.953 1.00 43.09 171 THR A C 1
ATOM 1345 O O . THR A 1 171 ? 10.626 26.697 -13.743 1.00 43.09 171 THR A O 1
ATOM 1348 N N . LYS A 1 172 ? 8.674 26.550 -14.872 1.00 39.03 172 LYS A N 1
ATOM 1349 C CA . LYS A 1 172 ? 8.878 25.325 -15.661 1.00 39.03 172 LYS A CA 1
ATOM 1350 C C . LYS A 1 172 ? 10.205 25.280 -16.446 1.00 39.03 172 LYS A C 1
ATOM 1352 O O . LYS A 1 172 ? 10.396 26.119 -17.324 1.00 39.03 172 LYS A O 1
ATOM 1357 N N . PRO A 1 173 ? 11.018 24.218 -16.291 1.00 37.38 173 PRO A N 1
ATOM 1358 C CA . PRO A 1 173 ? 11.944 23.776 -17.327 1.00 37.38 173 PRO A CA 1
ATOM 1359 C C . PRO A 1 173 ? 11.227 22.910 -18.383 1.00 37.38 173 PRO A C 1
ATOM 1361 O O . PRO A 1 173 ? 10.094 22.452 -18.190 1.00 37.38 173 PRO A O 1
ATOM 1364 N N . ALA A 1 174 ? 11.906 22.659 -19.506 1.00 40.88 174 ALA A N 1
ATOM 1365 C CA . ALA A 1 174 ? 11.427 21.878 -20.657 1.00 40.88 174 ALA A CA 1
ATOM 1366 C C . ALA A 1 174 ? 10.943 20.442 -20.327 1.00 40.88 174 ALA A C 1
ATOM 1368 O O . ALA A 1 174 ? 10.209 19.853 -21.113 1.00 40.88 174 ALA A O 1
ATOM 1369 N N . SER A 1 175 ? 11.253 19.917 -19.135 1.00 44.72 175 SER A N 1
ATOM 1370 C CA . SER A 1 175 ? 10.761 18.639 -18.582 1.00 44.72 175 SER A CA 1
ATOM 1371 C C . SER A 1 175 ? 9.284 18.646 -18.151 1.00 44.72 175 SER A C 1
ATOM 1373 O O . SER A 1 175 ? 8.718 17.616 -17.785 1.00 44.72 175 SER A O 1
ATOM 1375 N N . SER A 1 176 ? 8.630 19.808 -18.192 1.00 39.75 176 SER A N 1
ATOM 1376 C CA . SER A 1 176 ? 7.233 19.987 -17.776 1.00 39.75 176 SER A CA 1
ATOM 1377 C C . SER A 1 176 ? 6.195 19.372 -18.726 1.00 39.75 176 SER A C 1
ATOM 1379 O O . SER A 1 176 ? 5.037 19.238 -18.330 1.00 39.75 176 SER A O 1
ATOM 1381 N N . ARG A 1 177 ? 6.587 18.963 -19.943 1.00 41.06 177 ARG A N 1
ATOM 1382 C CA . ARG A 1 177 ? 5.752 18.127 -20.827 1.00 41.06 177 ARG A CA 1
ATOM 1383 C C . ARG A 1 177 ? 5.787 16.649 -20.421 1.00 41.06 177 ARG A C 1
ATOM 1385 O O . ARG A 1 177 ? 4.722 16.048 -20.307 1.00 41.06 177 ARG A O 1
ATOM 1392 N N . CYS A 1 178 ? 6.965 16.121 -20.084 1.00 45.00 178 CYS A N 1
ATOM 1393 C CA . CYS A 1 178 ? 7.144 14.714 -19.719 1.00 45.00 178 CYS A CA 1
ATOM 1394 C C . CYS A 1 178 ? 6.387 14.344 -18.434 1.00 45.00 178 CYS A C 1
ATOM 1396 O O . CYS A 1 178 ? 5.688 13.340 -18.392 1.00 45.00 178 CYS A O 1
ATOM 1398 N N . LEU A 1 179 ? 6.429 15.187 -17.394 1.00 41.09 179 LEU A N 1
ATOM 1399 C CA . LEU A 1 179 ? 5.732 14.888 -16.132 1.00 41.09 179 LEU A CA 1
ATOM 1400 C C . LEU A 1 179 ? 4.202 14.854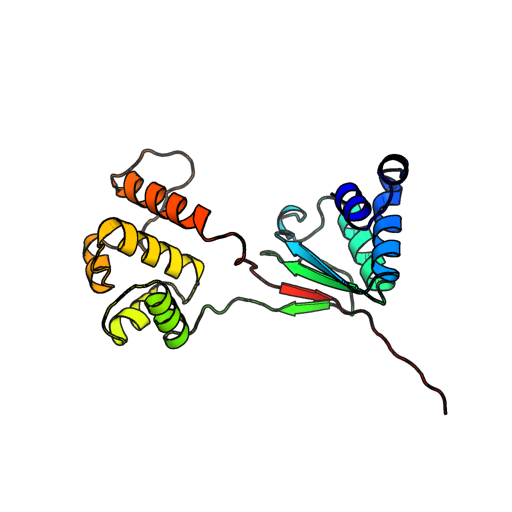 -16.277 1.00 41.09 179 LEU A C 1
ATOM 1402 O O . LEU A 1 179 ? 3.555 14.061 -15.603 1.00 41.09 179 LEU A O 1
ATOM 1406 N N . ALA A 1 180 ? 3.618 15.689 -17.142 1.00 40.28 180 ALA A N 1
ATOM 1407 C CA . ALA A 1 180 ? 2.169 15.721 -17.351 1.00 40.28 180 ALA A CA 1
ATOM 1408 C C . ALA A 1 180 ? 1.668 14.483 -18.114 1.00 40.28 180 ALA A C 1
ATOM 1410 O O . ALA A 1 180 ? 0.632 13.935 -17.745 1.00 40.28 180 ALA A O 1
ATOM 1411 N N . GLY A 1 181 ? 2.420 14.025 -19.124 1.00 43.50 181 GLY A N 1
ATOM 1412 C CA . GLY A 1 181 ? 2.142 12.777 -19.846 1.00 43.50 181 GLY A CA 1
ATOM 1413 C C . GLY A 1 181 ? 2.300 11.545 -18.953 1.00 43.50 181 GLY A C 1
ATOM 1414 O O . GLY A 1 181 ? 1.390 10.720 -18.884 1.00 43.50 181 GLY A O 1
ATOM 1415 N N . VAL A 1 182 ? 3.386 11.490 -18.172 1.00 49.56 182 VAL A N 1
ATOM 1416 C CA . VAL A 1 182 ? 3.643 10.418 -17.196 1.00 49.56 182 VAL A CA 1
ATOM 1417 C C . VAL A 1 182 ? 2.534 10.347 -16.146 1.00 49.56 182 VAL A C 1
ATOM 1419 O O . VAL A 1 182 ? 2.049 9.257 -15.878 1.00 49.56 182 VAL A O 1
ATOM 1422 N N . LEU A 1 183 ? 2.073 11.482 -15.597 1.00 43.03 183 LEU A N 1
ATOM 1423 C CA . LEU A 1 183 ? 0.961 11.531 -14.631 1.00 43.03 183 LEU A CA 1
ATOM 1424 C C . LEU A 1 183 ? -0.396 11.126 -15.232 1.00 43.03 183 LEU A C 1
ATOM 1426 O O . LEU A 1 183 ? -1.190 10.493 -14.537 1.00 43.03 183 LEU A O 1
ATOM 1430 N N . LEU A 1 184 ? -0.680 11.473 -16.492 1.00 40.97 184 LEU A N 1
ATOM 1431 C CA . LEU A 1 184 ? -1.930 11.103 -17.176 1.00 40.97 184 LEU A CA 1
ATOM 1432 C C . LEU A 1 184 ? -2.002 9.601 -17.476 1.00 40.97 184 LEU A C 1
ATOM 1434 O O . LEU A 1 184 ? -3.033 8.988 -17.201 1.00 40.97 184 LEU A O 1
ATOM 1438 N N . ALA A 1 185 ? -0.902 9.004 -17.950 1.00 43.50 185 ALA A N 1
ATOM 1439 C CA . ALA A 1 185 ? -0.777 7.552 -18.096 1.00 43.50 185 ALA A CA 1
ATOM 1440 C C . ALA A 1 185 ? -0.849 6.841 -16.730 1.00 43.50 185 ALA A C 1
ATOM 1442 O O . ALA A 1 185 ? -1.471 5.788 -16.595 1.00 43.50 185 ALA A O 1
ATOM 1443 N N . PHE A 1 186 ? -0.295 7.466 -15.683 1.00 47.97 186 PHE A N 1
ATOM 1444 C CA . PHE A 1 186 ? -0.376 6.973 -14.308 1.00 47.97 186 PHE A CA 1
ATOM 1445 C C . PHE A 1 186 ? -1.813 6.884 -13.791 1.00 47.97 186 PHE A C 1
ATOM 1447 O O . PHE A 1 186 ? -2.201 5.861 -13.237 1.00 47.97 186 PHE A O 1
ATOM 1454 N N . LEU A 1 187 ? -2.616 7.939 -13.967 1.00 43.62 187 LEU A N 1
ATOM 1455 C CA . LEU A 1 187 ? -3.968 8.025 -13.400 1.00 43.62 187 LEU A CA 1
ATOM 1456 C C . LEU A 1 187 ? -4.941 6.984 -13.977 1.00 43.62 187 LEU A C 1
ATOM 1458 O O . LEU A 1 187 ? -5.915 6.646 -13.307 1.00 43.62 187 LEU A O 1
ATOM 1462 N N . GLN A 1 188 ? -4.681 6.448 -15.173 1.00 39.66 188 GLN A N 1
ATOM 1463 C CA . GLN A 1 188 ? -5.521 5.413 -15.785 1.00 39.66 188 GLN A CA 1
ATOM 1464 C C . GLN A 1 188 ? -5.245 3.999 -15.239 1.00 39.66 188 GLN A C 1
ATOM 1466 O O . GLN A 1 188 ? -6.167 3.187 -15.192 1.00 39.66 188 GLN A O 1
ATOM 1471 N N . SER A 1 189 ? -4.031 3.718 -14.752 1.00 37.50 189 SER A N 1
ATOM 1472 C CA . SER A 1 189 ? -3.621 2.369 -14.314 1.00 37.50 189 SER A CA 1
ATOM 1473 C C . SER A 1 189 ? -3.636 2.148 -12.791 1.00 37.50 189 SER A C 1
ATOM 1475 O O . SER A 1 189 ? -3.420 1.032 -12.328 1.00 37.50 189 SER A O 1
ATOM 1477 N N . PHE A 1 190 ? -3.900 3.180 -11.980 1.00 42.88 190 PHE A N 1
ATOM 1478 C CA . PHE A 1 190 ? -3.569 3.190 -10.541 1.00 42.88 190 PHE A CA 1
ATOM 1479 C C . PHE A 1 190 ? -4.724 3.008 -9.545 1.00 42.88 190 PHE A C 1
ATOM 1481 O O . PHE A 1 190 ? -4.668 3.511 -8.423 1.00 42.88 190 PHE A O 1
ATOM 1488 N N . SER A 1 191 ? -5.770 2.258 -9.892 1.00 30.92 191 SER A N 1
ATOM 1489 C CA . SER A 1 191 ? -6.871 2.015 -8.942 1.00 30.92 191 SER A CA 1
ATOM 1490 C C . SER A 1 191 ? -6.532 1.071 -7.771 1.00 30.92 191 SER A C 1
ATOM 1492 O O . SER A 1 191 ? -7.361 0.928 -6.876 1.00 30.92 191 SER A O 1
ATOM 1494 N N . THR A 1 192 ? -5.349 0.439 -7.715 1.00 32.88 192 THR A N 1
ATOM 1495 C CA . THR A 1 192 ? -5.168 -0.741 -6.838 1.00 32.88 192 THR A CA 1
ATOM 1496 C C . THR A 1 192 ? -3.852 -0.900 -6.072 1.00 32.88 192 THR A C 1
ATOM 1498 O O . THR A 1 192 ? -3.737 -1.887 -5.349 1.00 32.88 192 THR A O 1
ATOM 1501 N N . PHE A 1 193 ? -2.861 -0.002 -6.148 1.00 35.47 193 PHE A N 1
ATOM 1502 C CA . PHE A 1 193 ? -1.503 -0.420 -5.751 1.00 35.47 193 PHE A CA 1
ATOM 1503 C C . PHE A 1 193 ? -0.649 0.576 -4.959 1.00 35.47 193 PHE A C 1
ATOM 1505 O O . PHE A 1 193 ? 0.493 0.752 -5.332 1.00 35.47 193 PHE A O 1
ATOM 1512 N N . TRP A 1 194 ? -1.085 1.184 -3.845 1.00 35.09 194 TRP A N 1
ATOM 1513 C CA . TRP A 1 194 ? -0.095 1.716 -2.877 1.00 35.09 194 TRP A CA 1
ATOM 1514 C C . TRP A 1 194 ? -0.529 1.631 -1.425 1.00 35.09 194 TRP A C 1
ATOM 1516 O O . TRP A 1 194 ? -1.510 2.250 -1.045 1.00 35.09 194 TRP A O 1
ATOM 1526 N N . LEU A 1 195 ? 0.292 0.967 -0.605 1.00 33.06 195 LEU A N 1
ATOM 1527 C CA . LEU A 1 195 ? 0.290 1.098 0.850 1.00 33.06 195 LEU A CA 1
ATOM 1528 C C . LEU A 1 195 ? 1.736 1.055 1.363 1.00 33.06 195 LEU A C 1
ATOM 1530 O O . LEU A 1 195 ? 2.390 0.016 1.315 1.00 33.06 195 LEU A O 1
ATOM 1534 N N . LYS A 1 196 ? 2.255 2.197 1.837 1.00 37.59 196 LYS A N 1
ATOM 1535 C CA . LYS A 1 196 ? 3.522 2.278 2.581 1.00 37.59 196 LYS A CA 1
ATOM 1536 C C . LYS A 1 196 ? 3.238 2.007 4.057 1.00 37.59 196 LYS A C 1
ATOM 1538 O O . LYS A 1 196 ? 2.399 2.672 4.651 1.00 37.59 196 LYS A O 1
ATOM 1543 N N . SER A 1 197 ? 3.978 1.035 4.590 1.00 36.00 197 SER A N 1
ATOM 1544 C CA . SER A 1 197 ? 3.907 0.436 5.933 1.00 36.00 197 SER A CA 1
ATOM 1545 C C . SER A 1 197 ? 2.523 -0.048 6.331 1.00 36.00 197 SER A C 1
ATOM 1547 O O . SER A 1 197 ? 1.588 0.726 6.443 1.00 36.00 197 SER A O 1
ATOM 1549 N N . VAL A 1 198 ? 2.413 -1.336 6.617 1.00 39.00 198 VAL A N 1
ATOM 1550 C CA . VAL A 1 198 ? 1.148 -1.987 6.939 1.00 39.00 198 VAL A CA 1
ATOM 1551 C C . VAL A 1 198 ? 1.197 -2.404 8.407 1.00 39.00 198 VAL A C 1
ATOM 1553 O O . VAL A 1 198 ? 2.060 -3.170 8.826 1.00 39.00 198 VAL A O 1
ATOM 1556 N N . CYS A 1 199 ? 0.303 -1.872 9.227 1.00 38.72 199 C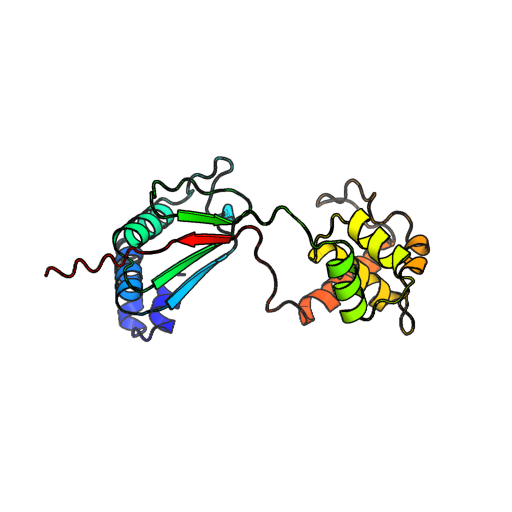YS A N 1
ATOM 1557 C CA . CYS A 1 199 ? 0.108 -2.291 10.605 1.00 38.72 199 CYS A CA 1
ATOM 1558 C C . CYS A 1 199 ? -1.126 -3.175 10.670 1.00 38.72 199 CYS A C 1
ATOM 1560 O O . CYS A 1 199 ? -2.212 -2.780 10.251 1.00 38.72 199 CYS A O 1
ATOM 1562 N N . PHE A 1 200 ? -0.938 -4.382 11.181 1.00 33.81 200 PHE A N 1
ATOM 1563 C CA . PHE A 1 200 ? -1.985 -5.371 11.320 1.00 33.81 200 PHE A CA 1
ATOM 1564 C C . PHE A 1 200 ? -2.336 -5.541 12.788 1.00 33.81 200 PHE A C 1
ATOM 1566 O O . PHE A 1 200 ? -1.453 -5.678 13.642 1.00 33.81 200 PHE A O 1
ATOM 1573 N N . VAL A 1 201 ? -3.626 -5.561 13.084 1.00 44.62 201 VAL A N 1
ATOM 1574 C CA . VAL A 1 201 ? -4.119 -5.698 14.450 1.00 44.62 201 VAL A CA 1
ATOM 1575 C C . VAL A 1 201 ? -5.040 -6.915 14.520 1.00 44.62 201 VAL A C 1
ATOM 1577 O O . VAL A 1 201 ? -6.029 -6.979 13.789 1.00 44.62 201 VAL A O 1
ATOM 1580 N N . GLU A 1 202 ? -4.694 -7.898 15.364 1.00 35.88 202 GLU A N 1
ATOM 1581 C CA . GLU A 1 202 ? -5.488 -9.125 15.549 1.00 35.88 202 GLU A CA 1
ATOM 1582 C C . GLU A 1 202 ? -6.234 -9.147 16.892 1.00 35.88 202 GLU A C 1
ATOM 1584 O O . GLU A 1 202 ? -5.630 -8.890 17.941 1.00 35.88 202 GLU A O 1
ATOM 1589 N N . PRO A 1 203 ? -7.507 -9.571 16.899 1.00 34.28 203 PRO A N 1
ATOM 1590 C CA . PRO A 1 203 ? -8.229 -9.939 18.111 1.00 34.28 203 PRO A CA 1
ATOM 1591 C C . PRO A 1 203 ? -7.896 -11.380 18.522 1.00 34.28 203 PRO A C 1
ATOM 1593 O O . PRO A 1 203 ? -7.889 -12.300 17.706 1.00 34.28 203 PRO A O 1
ATOM 1596 N N . LEU A 1 204 ? -7.632 -11.603 19.810 1.00 37.62 204 LEU A N 1
ATOM 1597 C CA . LEU A 1 204 ? -7.282 -12.921 20.334 1.00 37.62 204 LEU A CA 1
ATOM 1598 C C . LEU A 1 204 ? -8.541 -13.787 20.527 1.00 37.62 204 LEU A C 1
ATOM 1600 O O . LEU A 1 204 ? -9.294 -13.581 21.475 1.00 37.62 204 LEU A O 1
ATOM 1604 N N . MET A 1 205 ? -8.721 -14.811 19.693 1.00 33.12 205 MET A N 1
ATOM 1605 C CA . MET A 1 205 ? -9.570 -15.966 20.007 1.00 33.12 205 MET A CA 1
ATOM 1606 C C . MET A 1 205 ? -8.760 -16.979 20.831 1.00 33.12 205 MET A C 1
ATOM 1608 O O . MET A 1 205 ? -8.265 -17.970 20.301 1.00 33.12 205 MET A O 1
ATOM 1612 N N . LEU A 1 206 ? -8.629 -16.760 22.143 1.00 30.75 206 LEU A N 1
ATOM 1613 C CA . LEU A 1 206 ? -8.325 -17.865 23.059 1.00 30.75 206 LEU A CA 1
ATOM 1614 C C . LEU A 1 206 ? -9.645 -18.548 23.424 1.00 30.75 206 LEU A C 1
ATOM 1616 O O . LEU A 1 206 ? -10.306 -18.184 24.394 1.00 30.75 206 LEU A O 1
ATOM 1620 N N . ARG A 1 207 ? -10.027 -19.567 22.645 1.00 32.88 207 ARG A N 1
ATOM 1621 C CA . ARG A 1 207 ? -10.939 -20.601 23.143 1.00 32.88 207 ARG A CA 1
ATOM 1622 C C . ARG A 1 207 ? -10.176 -21.419 24.183 1.00 32.88 207 ARG A C 1
ATOM 1624 O O . ARG A 1 207 ? -9.502 -22.384 23.842 1.00 32.88 207 ARG A O 1
ATOM 1631 N N . LEU A 1 208 ? -10.305 -21.038 25.450 1.00 32.66 208 LEU A N 1
ATOM 1632 C CA . LEU A 1 208 ? -10.166 -21.982 26.554 1.00 32.66 208 LEU A CA 1
ATOM 1633 C C . LEU A 1 208 ? -11.276 -23.028 26.386 1.00 32.66 208 LEU A C 1
ATOM 1635 O O . LEU A 1 208 ? -12.420 -22.789 26.763 1.00 32.66 208 LEU A O 1
ATOM 1639 N N . ARG A 1 209 ? -10.963 -24.175 25.774 1.00 29.06 209 ARG A N 1
ATOM 1640 C CA . ARG A 1 209 ? -11.727 -25.393 26.043 1.00 29.06 209 ARG A CA 1
ATOM 1641 C C . ARG A 1 209 ? -11.083 -26.057 27.249 1.00 29.06 209 ARG A C 1
ATOM 1643 O O . ARG A 1 209 ? -9.977 -26.573 27.163 1.00 29.06 209 ARG A O 1
ATOM 1650 N N . GLN A 1 210 ? -11.794 -25.969 28.365 1.00 35.38 210 GLN A N 1
ATOM 1651 C CA . GLN A 1 210 ? -11.699 -26.937 29.444 1.00 35.38 210 GLN A CA 1
ATOM 1652 C C . GLN A 1 210 ? -12.032 -28.318 28.862 1.00 35.38 210 GLN A C 1
ATOM 1654 O O . GLN A 1 210 ? -13.076 -28.460 28.223 1.00 35.38 210 GLN A O 1
ATOM 1659 N N . HIS A 1 211 ? -11.102 -29.261 28.987 1.00 37.06 211 HIS A N 1
ATOM 1660 C CA . HIS A 1 211 ? -11.263 -30.602 29.563 1.00 37.06 211 HIS A CA 1
ATOM 1661 C C . HIS A 1 211 ? -9.944 -31.361 29.428 1.00 37.06 211 HIS A C 1
ATOM 1663 O O . HIS A 1 211 ? -9.394 -31.387 28.305 1.00 37.06 211 HIS A O 1
#

pLDDT: mean 75.22, std 21.14, range [29.06, 97.06]

Radius of gyration: 22.84 Å; chains: 1; bounding box: 55×59×60 Å

Foldseek 3Di:
DLLVVCVVVPDDNVRSVPDDPLCSLVVSLVSLQVDQEEAEDAACCVQADPVQEGPDVSVLVSVLSNLVRRARYKYKYFYPDHHDHPHPFKDWDAPPAADQLVRQLVVLVVLVEDEDSVLSSVVCVVVRNHVVSSLLLSQLQCVPPPPHSYSVCVVVVPPPPPDPDPDPDDDDDPCVVSVVSSVVVVVVPPPDDDGGMIMIGHDDPPPPDDD